Protein AF-A0A1Y0KCA6-F1 (afdb_monomer_lite)

Foldseek 3Di:
DLQPDQFPVSNLVCLVVVLLVVLVVFPPQDFQPEAAAEDDDDPDPPDDDDDDDPVLVVCQVPADADVVLSVLLVVLRSLVSSCCRVVVDDPHHHYDRYSVRSVVVSVVSVVVSVVVSVVVSLVCCCVHNLVQLVVQWDWDDDPNDIDIANPSSVVVLVVVCVVPVVRSVVSLVSVCVPDPDSCVVVVNVVD

Organism: Actinobacillus pleuropneumoniae (NCBI:txid715)

pLDDT: mean 90.01, std 9.48, range [43.66, 98.5]

Secondary structure (DSSP, 8-state):
-GGG--SHHHHHHHHHHHHHHHHTTSTT-----PPPEEP-----TTS------HHHHHHHHH----HHHHHHHHHHHHHHHHHHHHHT------EESSHHHHHHHHHHHHHHHHHHHHHHHHHHHTTTTTHHHHTT-EEEEETTEEEEE-HHHHHHHHHHHHH-HHHHHHHHHHHHTTSSSTTHHHHTT--

Sequence (191 aa):
QYTKASVFQAQRELLPAILDKWAATDLQYQHYDKTLLKTVESTDSSASVVRVTPSQLSSIRNAKHDPTVMQNFEQSKAKIATLNSLYGLNIDQLYYTTDKDIRYITDKVNNMYQTTVELAYRSLLLQTRLKKYVYSVNAKQFEGKWVTDYSRTEALFNSTFKQSPENALYDLSEYLSFFNDPTEWKEGLLL

Radius of gyration: 25.14 Å; chains: 1; bounding box: 63×38×70 Å

Structure (mmCIF, N/CA/C/O backbone):
data_AF-A0A1Y0KCA6-F1
#
_entry.id   AF-A0A1Y0KCA6-F1
#
loop_
_atom_site.group_PDB
_atom_site.id
_atom_site.type_symbol
_atom_site.label_atom_id
_atom_site.label_alt_id
_atom_site.label_comp_id
_atom_site.label_asym_id
_atom_site.label_entity_id
_atom_site.label_seq_id
_atom_site.pdbx_PDB_ins_code
_atom_site.Cartn_x
_atom_site.Cartn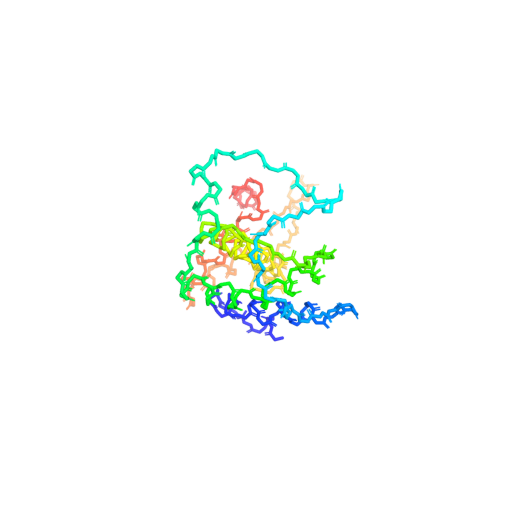_y
_atom_site.Cartn_z
_atom_site.occupancy
_atom_site.B_iso_or_e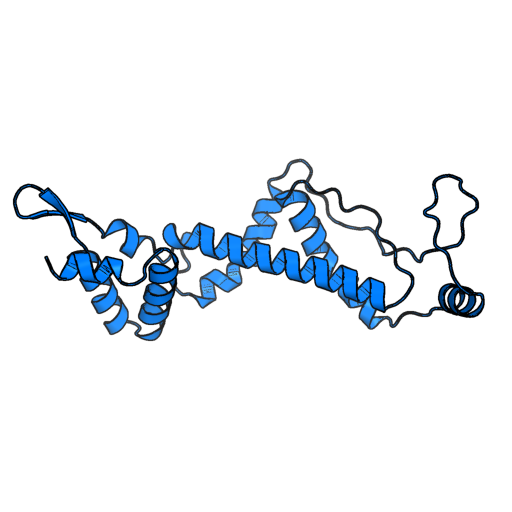quiv
_atom_site.auth_seq_id
_atom_site.auth_comp_id
_atom_site.auth_asym_id
_atom_site.auth_atom_id
_atom_site.pdbx_PDB_model_num
ATOM 1 N N . GLN A 1 1 ? -4.656 -11.649 12.707 1.00 58.75 1 GLN A N 1
ATOM 2 C CA . GLN A 1 1 ? -3.325 -11.141 13.118 1.00 58.75 1 GLN A CA 1
ATOM 3 C C . GLN A 1 1 ? -3.335 -9.614 13.176 1.00 58.75 1 GLN A C 1
ATOM 5 O O . GLN A 1 1 ? -3.047 -9.095 14.240 1.00 58.75 1 GLN A O 1
ATOM 10 N N . TYR A 1 2 ? -3.798 -8.908 12.135 1.00 66.75 2 TYR A N 1
ATOM 11 C CA . TYR A 1 2 ? -3.948 -7.439 12.150 1.00 66.75 2 TYR A CA 1
ATOM 12 C C . TYR A 1 2 ? -4.848 -6.881 13.267 1.00 66.75 2 TYR A C 1
ATOM 14 O O . TYR A 1 2 ? -4.499 -5.914 13.929 1.00 66.75 2 TYR A O 1
ATOM 22 N N . THR A 1 3 ? -5.968 -7.551 13.557 1.00 63.88 3 THR A N 1
ATOM 23 C CA . THR A 1 3 ? -6.908 -7.180 14.634 1.00 63.88 3 THR A CA 1
ATOM 24 C C . THR A 1 3 ? -6.304 -7.192 16.043 1.00 63.88 3 THR A C 1
ATOM 26 O O . THR A 1 3 ? -6.933 -6.682 16.964 1.00 63.88 3 THR A O 1
ATOM 29 N N . LYS A 1 4 ? -5.110 -7.779 16.230 1.00 67.69 4 LYS A N 1
ATOM 30 C CA . LYS A 1 4 ? -4.397 -7.806 17.517 1.00 67.69 4 LYS A CA 1
ATOM 31 C C . LYS A 1 4 ? -3.438 -6.623 17.699 1.00 67.69 4 LYS A C 1
ATOM 33 O O . LYS A 1 4 ? -2.999 -6.395 18.819 1.00 67.69 4 LYS A O 1
ATOM 38 N N . ALA A 1 5 ? -3.109 -5.888 16.635 1.00 76.19 5 ALA A N 1
ATOM 39 C CA . ALA A 1 5 ? -2.285 -4.690 16.734 1.00 76.19 5 ALA A CA 1
ATOM 40 C C . ALA A 1 5 ? -3.150 -3.520 17.224 1.00 76.19 5 ALA A C 1
ATOM 42 O O . ALA A 1 5 ? -4.061 -3.074 16.524 1.00 76.19 5 ALA A O 1
ATOM 43 N N . SER A 1 6 ? -2.884 -3.062 18.447 1.00 72.88 6 SER A N 1
ATOM 44 C CA . SER A 1 6 ? -3.648 -2.018 19.147 1.00 72.88 6 SER A CA 1
ATOM 45 C C . SER A 1 6 ? -3.008 -0.627 19.085 1.00 72.88 6 SER A C 1
ATOM 47 O O . SER A 1 6 ? -3.580 0.323 19.610 1.00 72.88 6 SER A O 1
ATOM 49 N N . VAL A 1 7 ? -1.838 -0.504 18.452 1.00 83.31 7 VAL A N 1
ATOM 50 C CA . VAL A 1 7 ? -1.033 0.724 18.381 1.00 83.31 7 VAL A CA 1
ATOM 51 C C . VAL A 1 7 ? -0.846 1.114 16.916 1.00 83.31 7 VAL A C 1
ATOM 53 O O . VAL A 1 7 ? -0.656 0.232 16.075 1.00 83.31 7 VAL A O 1
ATOM 56 N N . PHE A 1 8 ? -0.876 2.420 16.628 1.00 84.69 8 PHE A N 1
ATOM 57 C CA . PHE A 1 8 ? -0.738 2.997 15.282 1.00 84.69 8 PHE A CA 1
ATOM 58 C C . PHE A 1 8 ? 0.418 2.371 14.482 1.00 84.69 8 PHE A C 1
ATOM 60 O O . PHE A 1 8 ? 0.203 1.775 13.426 1.00 84.69 8 PHE A O 1
ATOM 67 N N . GLN A 1 9 ? 1.635 2.417 15.030 1.00 85.88 9 GLN A N 1
ATOM 68 C CA . GLN A 1 9 ? 2.842 1.943 14.348 1.00 85.88 9 GLN A CA 1
ATOM 69 C C . GLN A 1 9 ? 2.792 0.439 14.028 1.00 85.88 9 GLN A C 1
ATOM 71 O O . GLN A 1 9 ? 3.078 0.025 12.906 1.00 85.88 9 GLN A O 1
ATOM 76 N N . ALA A 1 10 ? 2.335 -0.375 14.984 1.00 88.75 10 ALA A N 1
ATOM 77 C CA . ALA A 1 10 ? 2.238 -1.823 14.812 1.00 88.75 10 ALA A CA 1
ATOM 78 C C . ALA A 1 10 ? 1.235 -2.219 13.716 1.00 88.75 10 ALA A C 1
ATOM 80 O O . ALA A 1 10 ? 1.420 -3.226 13.037 1.00 88.75 10 ALA A O 1
ATOM 81 N N . GLN A 1 11 ? 0.164 -1.443 13.523 1.00 89.38 11 GLN A N 1
ATOM 82 C CA . GLN A 1 11 ? -0.754 -1.668 12.408 1.00 89.38 11 GLN A CA 1
ATOM 83 C C . GLN A 1 11 ? -0.075 -1.355 11.075 1.00 89.38 11 GLN A C 1
ATOM 85 O O . GLN A 1 11 ? -0.093 -2.181 10.167 1.00 89.38 11 GLN A O 1
ATOM 90 N N . ARG A 1 12 ? 0.595 -0.208 10.972 1.00 90.06 12 ARG A N 1
ATOM 91 C CA . ARG A 1 12 ? 1.273 0.232 9.745 1.00 90.06 12 ARG A CA 1
ATOM 92 C C . ARG A 1 12 ? 2.311 -0.777 9.248 1.00 90.06 12 ARG A C 1
ATOM 94 O O . ARG A 1 12 ? 2.343 -1.084 8.060 1.00 90.06 12 ARG A O 1
ATOM 101 N N . GLU A 1 13 ? 3.101 -1.340 10.157 1.00 91.56 13 GLU A N 1
ATOM 102 C CA . GLU A 1 13 ? 4.150 -2.322 9.844 1.00 91.56 13 GLU A CA 1
ATOM 103 C C . GLU A 1 13 ? 3.609 -3.655 9.304 1.00 91.56 13 GLU A C 1
ATOM 105 O O . GLU A 1 13 ? 4.295 -4.347 8.554 1.00 91.56 13 GLU A O 1
ATOM 110 N N . LEU A 1 14 ? 2.366 -4.015 9.636 1.00 92.88 14 LEU A N 1
ATOM 111 C CA . LEU A 1 14 ? 1.744 -5.259 9.177 1.00 92.88 14 LEU A CA 1
ATOM 112 C C . LEU A 1 14 ? 1.110 -5.149 7.783 1.00 92.88 14 LEU A C 1
ATOM 114 O O . LEU A 1 14 ? 0.806 -6.183 7.185 1.00 92.88 14 LEU A O 1
ATOM 118 N N . LEU A 1 15 ? 0.886 -3.936 7.267 1.00 93.75 15 LEU A N 1
ATOM 119 C CA . LEU A 1 15 ? 0.152 -3.723 6.015 1.00 93.75 15 LEU A CA 1
ATOM 120 C C . LEU A 1 15 ? 0.801 -4.388 4.796 1.00 93.75 15 LEU A C 1
ATOM 122 O O . LEU A 1 15 ? 0.059 -5.052 4.073 1.00 93.75 15 LEU A O 1
ATOM 126 N N . PRO A 1 16 ? 2.129 -4.301 4.564 1.00 93.19 16 PRO A N 1
ATOM 127 C CA . PRO A 1 16 ? 2.740 -4.964 3.411 1.00 93.19 16 PRO A CA 1
ATOM 128 C C . PRO A 1 16 ? 2.460 -6.472 3.400 1.00 93.19 16 PRO A C 1
ATOM 130 O O . PRO A 1 16 ? 1.947 -7.005 2.422 1.00 93.19 16 PRO A O 1
ATOM 133 N N . ALA A 1 17 ? 2.651 -7.138 4.544 1.00 92.50 17 ALA A N 1
ATOM 134 C CA . ALA A 1 17 ? 2.399 -8.571 4.680 1.00 92.50 17 ALA A CA 1
ATOM 135 C C . ALA A 1 17 ? 0.916 -8.950 4.511 1.00 92.50 17 ALA A C 1
ATOM 137 O O . ALA A 1 17 ? 0.596 -10.086 4.158 1.00 92.50 17 ALA A O 1
ATOM 138 N N . ILE A 1 18 ? -0.007 -8.033 4.804 1.00 92.94 18 ILE A N 1
ATOM 139 C CA . ILE A 1 18 ? -1.442 -8.241 4.581 1.00 92.94 18 ILE A CA 1
ATOM 140 C C . ILE A 1 18 ? -1.781 -8.105 3.108 1.00 92.94 18 ILE A C 1
ATOM 142 O O . ILE A 1 18 ? -2.492 -8.962 2.593 1.00 92.94 18 ILE A O 1
ATOM 146 N N . LEU A 1 19 ? -1.258 -7.076 2.438 1.00 96.00 19 LEU A N 1
ATOM 147 C CA . LEU A 1 19 ? -1.454 -6.892 1.004 1.00 96.00 19 LEU A CA 1
ATOM 148 C C . LEU A 1 19 ? -0.915 -8.083 0.216 1.00 96.00 19 LEU A C 1
ATOM 150 O O . LEU A 1 19 ? -1.602 -8.563 -0.677 1.00 96.00 19 LEU A O 1
ATOM 154 N N . ASP A 1 20 ? 0.249 -8.609 0.594 1.00 93.62 20 ASP A N 1
ATOM 155 C CA . ASP A 1 20 ? 0.820 -9.793 -0.051 1.00 93.62 20 ASP A CA 1
ATOM 156 C C . ASP A 1 20 ? -0.069 -11.028 0.155 1.00 93.62 20 ASP A C 1
ATOM 158 O O . ASP A 1 20 ? -0.329 -11.778 -0.785 1.00 93.62 20 ASP A O 1
ATOM 162 N N . LYS A 1 21 ? -0.612 -11.220 1.367 1.00 94.25 21 LYS A N 1
ATOM 163 C CA . LYS A 1 21 ? -1.572 -12.303 1.637 1.00 94.25 21 LYS A CA 1
ATOM 164 C C . LYS A 1 21 ? -2.879 -12.129 0.876 1.00 94.25 21 LYS A C 1
ATOM 166 O O . LYS A 1 21 ? -3.454 -13.131 0.475 1.00 94.25 21 LYS A O 1
ATOM 171 N N . TRP A 1 22 ? -3.366 -10.900 0.715 1.00 95.50 22 TRP A N 1
ATOM 172 C CA . TRP A 1 22 ? -4.568 -10.616 -0.067 1.00 95.50 22 TRP A CA 1
ATOM 173 C C . TRP A 1 22 ? -4.335 -10.856 -1.554 1.00 95.50 22 TRP A C 1
ATOM 175 O O . TRP A 1 22 ? -5.147 -11.532 -2.174 1.00 95.50 22 TRP A O 1
ATOM 185 N N . ALA A 1 23 ? -3.213 -10.402 -2.107 1.00 96.50 23 ALA A N 1
ATOM 186 C CA . ALA A 1 23 ? -2.849 -10.694 -3.489 1.00 96.50 23 ALA A CA 1
ATOM 187 C C . ALA A 1 23 ? -2.746 -12.207 -3.738 1.00 96.50 23 ALA A C 1
ATOM 189 O O . ALA A 1 23 ? -3.302 -12.723 -4.698 1.00 96.50 23 ALA A O 1
ATOM 190 N N . ALA A 1 24 ? -2.156 -12.961 -2.810 1.00 95.19 24 ALA A N 1
ATOM 191 C CA . ALA A 1 24 ? -2.083 -14.418 -2.914 1.00 95.19 24 ALA A CA 1
ATOM 192 C C . ALA A 1 24 ? -3.451 -15.141 -2.864 1.00 95.19 24 ALA A C 1
ATOM 194 O O . ALA A 1 24 ? -3.493 -16.356 -3.053 1.00 95.19 24 ALA A O 1
ATOM 195 N N . THR A 1 25 ? -4.564 -14.443 -2.589 1.00 95.44 25 THR A N 1
ATOM 196 C CA . THR A 1 25 ? -5.912 -15.038 -2.685 1.00 95.44 25 THR A CA 1
ATOM 197 C C . THR A 1 25 ? -6.469 -15.059 -4.107 1.00 95.44 25 THR A C 1
ATOM 199 O O . THR A 1 25 ? -7.421 -15.795 -4.368 1.00 95.44 25 THR A O 1
ATOM 202 N N . ASP A 1 26 ? -5.887 -14.290 -5.026 1.00 94.38 26 ASP A N 1
ATOM 203 C CA . ASP A 1 26 ? -6.245 -14.330 -6.438 1.00 94.38 26 ASP A CA 1
ATOM 204 C C . ASP A 1 26 ? -5.759 -15.636 -7.078 1.00 94.38 26 ASP A C 1
ATOM 206 O O . ASP A 1 26 ? -4.580 -15.985 -7.018 1.00 94.38 26 ASP A O 1
ATOM 210 N N . LEU A 1 27 ? -6.674 -16.349 -7.736 1.00 91.75 27 LEU A N 1
ATOM 211 C CA . LEU A 1 27 ? -6.372 -17.596 -8.442 1.00 91.75 27 LEU A CA 1
ATOM 212 C C . LEU A 1 27 ? -5.405 -17.391 -9.617 1.00 91.75 27 LEU A C 1
ATOM 214 O O . LEU A 1 27 ? -4.791 -18.355 -10.069 1.00 91.75 27 LEU A O 1
ATOM 218 N N . GLN A 1 28 ? -5.286 -16.161 -10.118 1.00 90.31 28 GLN A N 1
ATOM 219 C CA . GLN A 1 28 ? -4.352 -15.770 -11.172 1.00 90.31 28 GLN A CA 1
ATOM 220 C C . GLN A 1 28 ? -3.100 -15.075 -10.621 1.00 90.31 28 GLN A C 1
ATOM 222 O O . GLN A 1 28 ? -2.320 -14.534 -11.405 1.00 90.31 28 GLN A O 1
ATOM 227 N N . TYR A 1 29 ? -2.868 -15.093 -9.301 1.00 94.19 29 TYR A N 1
ATOM 228 C CA . TYR A 1 29 ? -1.659 -14.515 -8.718 1.00 94.19 29 TYR A CA 1
ATOM 229 C C . TYR A 1 29 ? -0.409 -15.150 -9.331 1.00 94.19 29 TYR A C 1
ATOM 231 O O . TYR A 1 29 ? -0.234 -16.368 -9.302 1.00 94.19 29 TYR A O 1
ATOM 239 N N . GLN A 1 30 ? 0.475 -14.310 -9.862 1.00 93.50 30 GLN A N 1
ATOM 240 C CA . GLN A 1 30 ? 1.768 -14.705 -10.406 1.00 93.50 30 GLN A CA 1
ATOM 241 C C . GLN A 1 30 ? 2.826 -13.695 -9.971 1.00 93.50 30 GLN A C 1
ATOM 243 O O . GLN A 1 30 ? 2.558 -12.493 -9.875 1.00 93.50 30 GLN A O 1
ATOM 248 N N . HIS A 1 31 ? 4.046 -14.175 -9.737 1.00 95.12 31 HIS A N 1
ATOM 249 C CA . HIS A 1 31 ? 5.186 -13.286 -9.559 1.00 95.12 31 HIS A CA 1
ATOM 250 C C . HIS A 1 31 ? 5.477 -12.529 -10.861 1.00 95.12 31 HIS A C 1
ATOM 252 O O . HIS A 1 31 ? 5.298 -13.042 -11.966 1.00 95.12 31 HIS A O 1
ATOM 258 N N . TYR A 1 32 ? 5.925 -11.281 -10.729 1.00 96.25 32 TYR A N 1
ATOM 259 C CA . TYR A 1 32 ? 6.366 -10.495 -11.872 1.00 96.25 32 TYR A CA 1
ATOM 260 C C . TYR A 1 32 ? 7.860 -10.747 -12.103 1.00 96.25 32 TYR A C 1
ATOM 262 O O . TYR A 1 32 ? 8.712 -10.114 -11.482 1.00 96.25 32 TYR A O 1
ATOM 270 N N . ASP A 1 33 ? 8.178 -11.672 -13.007 1.00 94.88 33 ASP A N 1
ATOM 271 C CA . ASP A 1 33 ? 9.562 -12.111 -13.251 1.00 94.88 33 ASP A CA 1
ATOM 272 C C . ASP A 1 33 ? 10.217 -11.437 -14.470 1.00 94.88 33 ASP A C 1
ATOM 274 O O . ASP A 1 33 ? 11.390 -11.667 -14.773 1.00 94.88 33 ASP A O 1
ATOM 278 N N . LYS A 1 34 ? 9.490 -10.564 -15.178 1.00 95.81 34 LYS A N 1
ATOM 279 C CA . LYS A 1 34 ? 9.978 -9.911 -16.401 1.00 95.81 34 LYS A CA 1
ATOM 280 C C . LYS A 1 34 ? 11.074 -8.896 -16.089 1.00 95.81 34 LYS A C 1
ATOM 282 O O . LYS A 1 34 ? 10.939 -8.064 -15.193 1.00 95.81 34 LYS A O 1
ATOM 287 N N . THR A 1 35 ? 12.155 -8.923 -16.858 1.00 94.19 35 THR A N 1
ATOM 288 C CA . THR A 1 35 ? 13.137 -7.835 -16.868 1.00 94.19 35 THR A CA 1
ATOM 289 C C . THR A 1 35 ? 12.627 -6.683 -17.721 1.00 94.19 35 THR A C 1
ATOM 291 O O . THR A 1 35 ? 11.805 -6.862 -18.620 1.00 94.19 35 THR A O 1
ATOM 294 N N . LEU A 1 36 ? 13.122 -5.480 -17.449 1.00 94.94 36 LEU A N 1
ATOM 295 C CA . LEU A 1 36 ? 12.911 -4.358 -18.350 1.00 94.94 36 LEU A CA 1
ATOM 296 C C . LEU A 1 36 ? 13.654 -4.587 -19.669 1.00 94.94 36 LEU A C 1
ATOM 298 O O . LEU A 1 36 ? 14.833 -4.944 -19.667 1.00 94.94 36 LEU A O 1
ATOM 302 N N . LEU A 1 37 ? 12.982 -4.332 -20.792 1.00 92.75 37 LEU A N 1
ATOM 303 C CA . LEU A 1 37 ? 13.597 -4.411 -22.115 1.00 92.75 37 LEU A CA 1
ATOM 304 C C . LEU A 1 37 ? 13.902 -3.019 -22.659 1.00 92.75 37 LEU A C 1
ATOM 306 O O . LEU A 1 37 ? 13.081 -2.104 -22.598 1.00 92.75 37 LEU A O 1
ATOM 310 N N . LYS A 1 38 ? 15.095 -2.861 -23.231 1.00 91.00 38 LYS A N 1
ATOM 311 C CA . LYS A 1 38 ? 15.452 -1.626 -23.924 1.00 91.00 38 LYS A CA 1
ATOM 312 C C . LYS A 1 38 ? 14.620 -1.503 -25.199 1.00 91.00 38 LYS A C 1
ATOM 314 O O . LYS A 1 38 ? 14.527 -2.455 -25.972 1.00 91.00 38 LYS A O 1
ATOM 319 N N . THR A 1 39 ? 14.065 -0.324 -25.442 1.00 89.44 39 THR A N 1
ATOM 320 C CA . THR A 1 39 ? 13.431 0.008 -26.717 1.00 89.44 39 THR A CA 1
ATOM 321 C C . THR A 1 39 ? 14.462 -0.083 -27.840 1.00 89.44 39 THR A C 1
ATOM 323 O O . THR A 1 39 ? 15.545 0.503 -27.756 1.00 89.44 39 THR A O 1
ATOM 326 N N . VAL A 1 40 ? 14.110 -0.799 -28.906 1.00 87.62 40 VAL A N 1
ATOM 327 C CA . VAL A 1 40 ? 14.925 -0.950 -30.115 1.00 87.62 40 VAL A CA 1
ATOM 328 C C . VAL A 1 40 ? 14.125 -0.539 -31.343 1.00 87.62 40 VAL A C 1
ATOM 330 O O . VAL A 1 40 ? 12.895 -0.517 -31.324 1.00 87.62 40 VAL A O 1
ATOM 333 N N . GLU A 1 41 ? 14.830 -0.206 -32.419 1.00 90.06 41 GLU A N 1
ATOM 334 C CA . GLU A 1 41 ? 14.198 -0.014 -33.721 1.00 90.06 41 GLU A CA 1
ATOM 335 C C . GLU A 1 41 ? 13.622 -1.341 -34.216 1.00 90.06 41 GLU A C 1
ATOM 337 O O . GLU A 1 41 ? 14.276 -2.381 -34.137 1.00 90.06 41 GLU A O 1
ATOM 342 N N . SER A 1 42 ? 12.402 -1.289 -34.741 1.00 88.50 42 SER A N 1
ATOM 343 C CA . SER A 1 42 ? 11.724 -2.435 -35.330 1.00 88.50 42 SER A CA 1
ATOM 344 C C . SER A 1 42 ? 11.174 -2.056 -36.698 1.00 88.50 42 SER A C 1
ATOM 346 O O . SER A 1 42 ? 10.755 -0.920 -36.916 1.00 88.50 42 SER A O 1
ATOM 348 N N . THR A 1 43 ? 11.189 -3.018 -37.617 1.00 90.69 43 THR A N 1
ATOM 349 C CA . THR A 1 43 ? 10.493 -2.929 -38.909 1.00 90.69 43 THR A CA 1
ATOM 350 C C . THR A 1 43 ? 9.093 -3.541 -38.844 1.00 90.69 43 THR A C 1
ATOM 352 O O . THR A 1 43 ? 8.382 -3.542 -39.846 1.00 90.69 43 THR A O 1
ATOM 355 N N . ASP A 1 44 ? 8.690 -4.046 -37.673 1.00 91.50 44 ASP A N 1
ATOM 356 C CA . ASP A 1 44 ? 7.353 -4.575 -37.447 1.00 91.50 44 ASP A CA 1
ATOM 357 C C . ASP A 1 44 ? 6.304 -3.469 -37.597 1.00 91.50 44 ASP A C 1
ATOM 359 O O . ASP A 1 44 ? 6.362 -2.424 -36.945 1.00 91.50 44 ASP A O 1
ATOM 363 N N . SER A 1 45 ? 5.316 -3.731 -38.447 1.00 88.69 45 SER A N 1
ATOM 364 C CA . SER A 1 45 ? 4.174 -2.854 -38.682 1.00 88.69 45 SER A CA 1
ATOM 365 C C . SER A 1 45 ? 3.327 -2.569 -37.435 1.00 88.69 45 SER A C 1
ATOM 367 O O . SER A 1 45 ? 2.647 -1.545 -37.408 1.00 88.69 45 SER A O 1
ATOM 369 N N . SER A 1 46 ? 3.360 -3.427 -36.407 1.00 88.81 46 SER A N 1
ATOM 370 C CA . SER A 1 46 ? 2.650 -3.194 -35.142 1.00 88.81 46 SER A CA 1
ATOM 371 C C . SER A 1 46 ? 3.474 -2.433 -34.100 1.00 88.81 46 SER A C 1
ATOM 373 O O . SER A 1 46 ? 2.992 -2.211 -32.989 1.00 88.81 46 SER A O 1
ATOM 375 N N . ALA A 1 47 ? 4.715 -2.046 -34.410 1.00 86.62 47 ALA A N 1
ATOM 376 C CA . ALA A 1 47 ? 5.547 -1.290 -33.484 1.00 86.62 47 ALA A CA 1
ATOM 377 C C . ALA A 1 47 ? 5.045 0.155 -33.310 1.00 86.62 47 ALA A C 1
ATOM 379 O O . ALA A 1 47 ? 4.600 0.812 -34.252 1.00 86.62 47 ALA A O 1
ATOM 380 N N . SER A 1 48 ? 5.177 0.684 -32.092 1.00 84.75 48 SER A N 1
ATOM 381 C CA . SER A 1 48 ? 4.856 2.082 -31.799 1.00 84.75 48 SER A CA 1
ATOM 382 C C . SER A 1 48 ? 5.779 3.038 -32.560 1.00 84.75 48 SER A C 1
ATOM 384 O O . SER A 1 48 ? 7.001 2.988 -32.416 1.00 84.75 48 SER A O 1
ATOM 386 N N . VAL A 1 49 ? 5.196 3.960 -33.331 1.00 88.12 49 VAL A N 1
ATOM 387 C CA . VAL A 1 49 ? 5.954 4.955 -34.103 1.00 88.12 49 VAL A CA 1
ATOM 388 C C . VAL A 1 49 ? 6.287 6.165 -33.233 1.00 88.12 49 VAL A C 1
ATOM 390 O O . VAL A 1 49 ? 5.405 6.933 -32.849 1.00 88.12 49 VAL A O 1
ATOM 393 N N . VAL A 1 50 ? 7.579 6.381 -32.978 1.00 84.88 50 VAL A N 1
ATOM 394 C CA . VAL A 1 50 ? 8.093 7.558 -32.261 1.00 84.88 50 VAL A CA 1
ATOM 395 C C . VAL A 1 50 ? 9.009 8.354 -33.185 1.00 84.88 50 VAL A C 1
ATOM 397 O O . VAL A 1 50 ? 9.981 7.828 -33.724 1.00 84.88 50 VAL A O 1
ATOM 400 N N . ARG A 1 51 ? 8.709 9.643 -33.377 1.00 88.25 51 ARG A N 1
ATOM 401 C CA . ARG A 1 51 ? 9.554 10.551 -34.166 1.00 88.25 51 ARG A CA 1
ATOM 402 C C . ARG A 1 51 ? 10.678 11.094 -33.293 1.00 88.25 51 ARG A C 1
ATOM 404 O O . ARG A 1 51 ? 10.411 11.657 -32.236 1.00 88.25 51 ARG A O 1
ATOM 411 N N . VAL A 1 52 ? 11.915 10.961 -33.760 1.00 88.19 52 VAL A N 1
ATOM 412 C CA . VAL A 1 52 ? 13.118 11.419 -33.055 1.00 88.19 52 VAL A CA 1
ATOM 413 C C . VAL A 1 52 ? 14.056 12.155 -34.007 1.00 88.19 52 VAL A C 1
ATOM 415 O O . VAL A 1 52 ? 14.064 11.900 -35.212 1.00 88.19 52 VAL A O 1
ATOM 418 N N . THR A 1 53 ? 14.864 13.070 -33.478 1.00 93.44 53 THR A N 1
ATOM 419 C CA . THR A 1 53 ? 15.972 13.676 -34.227 1.00 93.44 53 THR A CA 1
ATOM 420 C C . THR A 1 53 ? 17.142 12.688 -34.367 1.00 93.44 53 THR A C 1
ATOM 422 O O . THR A 1 53 ? 17.260 11.758 -33.563 1.00 93.44 53 THR A O 1
ATOM 425 N N . PRO A 1 54 ? 18.076 12.892 -35.320 1.00 93.12 54 PRO A N 1
ATOM 426 C CA . PRO A 1 54 ? 19.273 12.052 -35.428 1.00 93.12 54 PRO A CA 1
ATOM 427 C C . PRO A 1 54 ? 20.107 11.997 -34.138 1.00 93.12 54 PRO A C 1
ATOM 429 O O . PRO A 1 54 ? 20.628 10.941 -33.777 1.00 93.12 54 PRO A O 1
ATOM 432 N N . SER A 1 55 ? 20.203 13.115 -33.408 1.00 91.94 55 SER A N 1
ATOM 433 C CA . SER A 1 55 ? 20.904 13.166 -32.120 1.00 91.94 55 SER A CA 1
ATOM 434 C C . SER A 1 55 ? 20.189 12.347 -31.045 1.00 91.94 55 SER A C 1
ATOM 436 O O . SER A 1 55 ? 20.839 11.565 -30.356 1.00 91.94 55 SER A O 1
ATOM 438 N N . GLN A 1 56 ? 18.860 12.451 -30.949 1.00 89.12 56 GLN A N 1
ATOM 439 C CA . GLN A 1 56 ? 18.058 11.635 -30.036 1.00 89.12 56 GLN A CA 1
ATOM 440 C C . GLN A 1 56 ? 18.193 10.146 -30.359 1.00 89.12 56 GLN A C 1
ATOM 442 O O . GLN A 1 56 ? 18.458 9.361 -29.455 1.00 89.12 56 GLN A O 1
ATOM 447 N N . LEU A 1 57 ? 18.099 9.754 -31.634 1.00 89.69 57 LEU A N 1
ATOM 448 C CA . LEU A 1 57 ? 18.267 8.359 -32.047 1.00 89.69 57 LEU A CA 1
ATOM 449 C C . LEU A 1 57 ? 19.636 7.801 -31.629 1.00 89.69 57 LEU A C 1
ATOM 451 O O . LEU A 1 57 ? 19.722 6.702 -31.080 1.00 89.69 57 LEU A O 1
ATOM 455 N N . SER A 1 58 ? 20.703 8.580 -31.829 1.00 89.19 58 SER A N 1
ATOM 456 C CA . SER A 1 58 ? 22.047 8.214 -31.374 1.00 89.19 58 SER A CA 1
ATOM 457 C C . SER A 1 58 ? 22.111 8.044 -29.852 1.00 89.19 58 SER A C 1
ATOM 459 O O . SER A 1 58 ? 22.675 7.061 -29.367 1.00 89.19 58 SER A O 1
ATOM 461 N N . SER A 1 59 ? 21.488 8.944 -29.084 1.00 86.81 59 SER A N 1
ATOM 462 C CA . SER A 1 59 ? 21.406 8.819 -27.625 1.00 86.81 59 SER A CA 1
ATOM 463 C C . SER A 1 59 ? 20.658 7.559 -27.186 1.00 86.81 59 SER A C 1
ATOM 465 O O . SER A 1 59 ? 21.113 6.896 -26.263 1.00 86.81 59 SER A O 1
ATOM 467 N N . ILE A 1 60 ? 19.562 7.186 -27.855 1.00 87.50 60 ILE A N 1
ATOM 468 C CA . ILE A 1 60 ? 18.794 5.965 -27.554 1.00 87.50 60 ILE A CA 1
ATOM 469 C C . ILE A 1 60 ? 19.652 4.719 -27.791 1.00 87.50 60 ILE A C 1
ATOM 471 O O . ILE A 1 60 ? 19.809 3.885 -26.894 1.00 87.50 60 ILE A O 1
ATOM 475 N N . ARG A 1 61 ? 20.272 4.612 -28.973 1.00 88.06 61 ARG A N 1
ATOM 476 C CA . ARG A 1 61 ? 21.141 3.479 -29.333 1.00 88.06 61 ARG A CA 1
ATOM 477 C C . ARG A 1 61 ? 22.261 3.294 -28.314 1.00 88.06 61 ARG A C 1
ATOM 479 O O . ARG A 1 61 ? 22.454 2.194 -27.799 1.00 88.06 61 ARG A O 1
ATOM 486 N N . ASN A 1 62 ? 22.919 4.391 -27.951 1.00 87.12 62 ASN A N 1
ATOM 487 C CA . ASN A 1 62 ? 24.104 4.385 -27.097 1.00 87.12 62 ASN A CA 1
ATOM 488 C C . ASN A 1 62 ? 23.806 4.530 -25.597 1.00 87.12 62 ASN A C 1
ATOM 490 O O . ASN A 1 62 ? 24.745 4.543 -24.800 1.00 87.12 62 ASN A O 1
ATOM 494 N N . ALA A 1 63 ? 22.533 4.635 -25.199 1.00 82.81 63 ALA A N 1
ATOM 495 C CA . ALA A 1 63 ? 22.154 4.751 -23.796 1.00 82.81 63 ALA A CA 1
ATOM 496 C C . ALA A 1 63 ? 22.709 3.567 -22.994 1.00 82.81 63 ALA A C 1
ATOM 498 O O . ALA A 1 63 ? 22.444 2.403 -23.321 1.00 82.81 63 ALA A O 1
ATOM 499 N N . LYS A 1 64 ? 23.478 3.903 -21.957 1.00 82.25 64 LYS A N 1
ATOM 500 C CA . LYS A 1 64 ? 23.891 3.012 -20.876 1.00 82.25 64 LYS A CA 1
ATOM 501 C C . LYS A 1 64 ? 23.077 3.366 -19.643 1.00 82.25 64 LYS A C 1
ATOM 503 O O . LYS A 1 64 ? 22.707 4.526 -19.471 1.00 82.25 64 LYS A O 1
ATOM 508 N N . HIS A 1 65 ? 22.839 2.367 -18.809 1.00 85.19 65 HIS A N 1
ATOM 509 C CA . HIS A 1 65 ? 22.029 2.519 -17.611 1.00 85.19 65 HIS A CA 1
ATOM 510 C C . HIS A 1 65 ? 22.908 2.413 -16.386 1.00 85.19 65 HIS A C 1
ATOM 512 O O . HIS A 1 65 ? 23.830 1.592 -16.354 1.00 85.19 65 HIS A O 1
ATOM 518 N N . ASP A 1 66 ? 22.611 3.233 -15.389 1.00 91.94 66 ASP A N 1
ATOM 519 C CA . ASP A 1 66 ? 23.155 3.041 -14.055 1.00 91.94 66 ASP A CA 1
ATOM 520 C C . ASP A 1 66 ? 22.614 1.712 -13.483 1.00 91.94 66 ASP A C 1
ATOM 522 O O . ASP A 1 66 ? 21.391 1.546 -13.376 1.00 91.94 66 ASP A O 1
ATOM 526 N N . PRO A 1 67 ? 23.482 0.752 -13.104 1.00 92.56 67 PRO A N 1
ATOM 527 C CA . PRO A 1 67 ? 23.057 -0.505 -12.488 1.00 92.56 67 PRO A CA 1
ATOM 528 C C . PRO A 1 67 ? 22.147 -0.309 -11.270 1.00 92.56 67 PRO A C 1
ATOM 530 O O . PRO A 1 67 ? 21.225 -1.096 -11.056 1.00 92.56 67 PRO A O 1
ATOM 533 N N . THR A 1 68 ? 22.354 0.768 -10.510 1.00 95.75 68 THR A N 1
ATOM 534 C CA . THR A 1 68 ? 21.547 1.126 -9.336 1.00 95.75 68 THR A CA 1
ATOM 535 C C . THR A 1 68 ? 20.103 1.437 -9.726 1.00 95.75 68 THR A C 1
ATOM 537 O O . THR A 1 68 ? 19.162 1.036 -9.045 1.00 95.75 68 THR A O 1
ATOM 540 N N . VAL A 1 69 ? 19.901 2.119 -10.860 1.00 95.69 69 VAL A N 1
ATOM 541 C CA . VAL A 1 69 ? 18.562 2.465 -11.361 1.00 95.69 69 VAL A CA 1
ATOM 542 C C . VAL A 1 69 ? 17.799 1.203 -11.760 1.00 95.69 69 VAL A C 1
ATOM 544 O O . VAL A 1 69 ? 16.618 1.080 -11.437 1.00 95.69 69 VAL A O 1
ATOM 547 N N . MET A 1 70 ? 18.475 0.242 -12.393 1.00 95.00 70 MET A N 1
ATOM 548 C CA . MET A 1 70 ? 17.878 -1.057 -12.713 1.00 95.00 70 MET A CA 1
ATOM 549 C C . MET A 1 70 ? 17.566 -1.864 -11.446 1.00 95.00 70 MET A C 1
ATOM 551 O O . MET A 1 70 ? 16.488 -2.439 -11.328 1.00 95.00 70 MET A O 1
ATOM 555 N N . GLN A 1 71 ? 18.468 -1.863 -10.462 1.00 96.31 71 GLN A N 1
ATOM 556 C CA . GLN A 1 71 ? 18.255 -2.564 -9.195 1.00 96.31 71 GLN A CA 1
ATOM 557 C C . GLN A 1 71 ? 17.017 -2.052 -8.442 1.00 96.31 71 GLN A C 1
ATOM 559 O O . GLN A 1 71 ? 16.273 -2.851 -7.873 1.00 96.31 71 GLN A O 1
ATOM 564 N N . ASN A 1 72 ? 16.751 -0.744 -8.477 1.00 96.38 72 ASN A N 1
ATOM 565 C CA . ASN A 1 72 ? 15.547 -0.170 -7.871 1.00 96.38 72 ASN A CA 1
ATOM 566 C C . ASN A 1 72 ? 14.258 -0.694 -8.525 1.00 96.38 72 ASN A C 1
ATOM 568 O O . ASN A 1 72 ? 13.278 -0.952 -7.823 1.00 96.38 72 ASN A O 1
ATOM 572 N N . PHE A 1 73 ? 14.257 -0.894 -9.849 1.00 97.25 73 PHE A N 1
ATOM 573 C CA . PHE A 1 73 ? 13.135 -1.539 -10.532 1.00 97.25 73 PHE A CA 1
ATOM 574 C C . PHE A 1 73 ? 12.972 -2.994 -10.078 1.00 97.25 73 PHE A C 1
ATOM 576 O O . PHE A 1 73 ? 11.865 -3.404 -9.731 1.00 97.25 73 PHE A O 1
ATOM 583 N N . GLU A 1 74 ? 14.064 -3.759 -10.018 1.00 96.81 74 GLU A N 1
ATOM 584 C CA . GLU A 1 74 ? 14.043 -5.163 -9.586 1.00 96.81 74 GLU A CA 1
ATOM 585 C C . GLU A 1 74 ? 13.438 -5.325 -8.180 1.00 96.81 74 GLU A C 1
ATOM 587 O O . GLU A 1 74 ? 12.607 -6.203 -7.952 1.00 96.81 74 GLU A O 1
ATOM 592 N N . GLN A 1 75 ? 13.751 -4.414 -7.254 1.00 96.81 75 GLN A N 1
ATOM 593 C CA . GLN A 1 75 ? 13.160 -4.388 -5.908 1.00 96.81 75 GLN A CA 1
ATOM 594 C C . GLN A 1 75 ? 11.657 -4.049 -5.897 1.00 96.81 75 GLN A C 1
ATOM 596 O O . GLN A 1 75 ? 10.963 -4.337 -4.921 1.00 96.81 75 GLN A O 1
ATOM 601 N N . SER A 1 76 ? 11.130 -3.443 -6.963 1.00 97.06 76 SER A N 1
ATOM 602 C CA . SER A 1 76 ? 9.712 -3.079 -7.079 1.00 97.06 76 SER A CA 1
ATOM 603 C C . SER A 1 76 ? 8.831 -4.194 -7.658 1.00 97.06 76 SER A C 1
ATOM 605 O O . SER A 1 76 ? 7.608 -4.105 -7.568 1.00 97.06 76 SER A O 1
ATOM 607 N N . LYS A 1 77 ? 9.414 -5.278 -8.190 1.00 97.31 77 LYS A N 1
ATOM 608 C CA . LYS A 1 77 ? 8.680 -6.360 -8.873 1.00 97.31 77 LYS A CA 1
ATOM 609 C C . LYS A 1 77 ? 7.600 -7.022 -8.019 1.00 97.31 77 LYS A C 1
ATOM 611 O O . LYS A 1 77 ? 6.492 -7.246 -8.499 1.00 97.31 77 LYS A O 1
ATOM 616 N N . ALA A 1 78 ? 7.878 -7.262 -6.736 1.00 96.69 78 ALA A N 1
ATOM 617 C CA . ALA A 1 78 ? 6.882 -7.806 -5.810 1.00 96.69 78 ALA A CA 1
ATOM 618 C C . ALA A 1 78 ? 5.643 -6.897 -5.702 1.00 96.69 78 ALA A C 1
ATOM 620 O O . ALA A 1 78 ? 4.515 -7.380 -5.670 1.00 96.69 78 ALA A O 1
ATOM 621 N N . LYS A 1 79 ? 5.840 -5.572 -5.745 1.00 97.44 79 LYS A N 1
ATOM 622 C CA . LYS A 1 79 ? 4.742 -4.598 -5.736 1.00 97.44 79 LYS A CA 1
ATOM 623 C C . LYS A 1 79 ? 3.914 -4.681 -7.017 1.00 97.44 79 LYS A C 1
ATOM 625 O O . LYS A 1 79 ? 2.699 -4.565 -6.933 1.00 97.44 79 LYS A O 1
ATOM 630 N N . ILE A 1 80 ? 4.537 -4.917 -8.176 1.00 97.75 80 ILE A N 1
ATOM 631 C CA . ILE A 1 80 ? 3.823 -5.124 -9.449 1.00 97.75 80 ILE A CA 1
ATOM 632 C C . ILE A 1 80 ? 2.927 -6.362 -9.364 1.00 97.75 80 ILE A C 1
ATOM 634 O O . ILE A 1 80 ? 1.753 -6.269 -9.702 1.00 97.75 80 ILE A O 1
ATOM 638 N N . ALA A 1 81 ? 3.441 -7.487 -8.856 1.00 96.94 81 ALA A N 1
ATOM 639 C CA . ALA A 1 81 ? 2.649 -8.706 -8.668 1.00 96.94 81 ALA A CA 1
ATOM 640 C C . ALA A 1 81 ? 1.433 -8.462 -7.756 1.00 96.94 81 ALA A C 1
ATOM 642 O O . ALA A 1 81 ? 0.303 -8.806 -8.108 1.00 96.94 81 ALA A O 1
ATOM 643 N N . THR A 1 82 ? 1.648 -7.791 -6.621 1.00 97.31 82 THR A N 1
ATOM 644 C CA . THR A 1 82 ? 0.571 -7.408 -5.699 1.00 97.31 82 THR A CA 1
ATOM 645 C C . THR A 1 82 ? -0.452 -6.483 -6.371 1.00 97.31 82 THR A C 1
ATOM 647 O O . THR A 1 82 ? -1.651 -6.690 -6.216 1.00 97.31 82 THR A O 1
ATOM 650 N N . LEU A 1 83 ? -0.018 -5.496 -7.163 1.00 97.00 83 LEU A N 1
ATOM 651 C CA . LEU A 1 83 ? -0.919 -4.586 -7.882 1.00 97.00 83 LEU A CA 1
ATOM 652 C C . LEU A 1 83 ? -1.703 -5.283 -9.004 1.00 97.00 83 LEU A C 1
ATOM 654 O O . LEU A 1 83 ? -2.900 -5.034 -9.130 1.00 97.00 83 LEU A O 1
ATOM 658 N N . ASN A 1 84 ? -1.062 -6.156 -9.787 1.00 96.44 84 ASN A N 1
ATOM 659 C CA . ASN A 1 84 ? -1.724 -6.947 -10.828 1.00 96.44 84 ASN A CA 1
ATOM 660 C C . ASN A 1 84 ? -2.882 -7.750 -10.243 1.00 96.44 84 ASN A C 1
ATOM 662 O O . ASN A 1 84 ? -3.997 -7.674 -10.747 1.00 96.44 84 ASN A O 1
ATOM 666 N N . SER A 1 85 ? -2.632 -8.429 -9.128 1.00 96.81 85 SER A N 1
ATOM 667 C CA . SER A 1 85 ? -3.642 -9.235 -8.457 1.00 96.81 85 SER A CA 1
ATOM 668 C C . SER A 1 85 ? -4.762 -8.399 -7.825 1.00 96.81 85 SER A C 1
ATOM 670 O O . SER A 1 85 ? -5.938 -8.619 -8.102 1.00 96.81 85 SER A O 1
ATOM 672 N N . LEU A 1 86 ? -4.422 -7.394 -7.007 1.00 95.75 86 LEU A N 1
ATOM 673 C CA . LEU A 1 86 ? -5.432 -6.632 -6.260 1.00 95.75 86 LEU A CA 1
ATOM 674 C C . LEU A 1 86 ? -6.337 -5.773 -7.153 1.00 95.75 86 LEU A C 1
ATOM 676 O O . LEU A 1 86 ? -7.472 -5.492 -6.770 1.00 95.75 86 LEU A O 1
ATOM 680 N N . TYR A 1 87 ? -5.848 -5.344 -8.319 1.00 94.56 87 TYR A N 1
ATOM 681 C CA . TYR A 1 87 ? -6.590 -4.481 -9.243 1.00 94.56 87 TYR A CA 1
ATOM 682 C C . TYR A 1 87 ? -6.983 -5.172 -10.556 1.00 94.56 87 TYR A C 1
ATOM 684 O O . TYR A 1 87 ? -7.552 -4.516 -11.429 1.00 94.56 87 TYR A O 1
ATOM 692 N N . GLY A 1 88 ? -6.684 -6.464 -10.727 1.00 92.62 88 GLY A N 1
ATOM 693 C CA . GLY A 1 88 ? -6.921 -7.180 -11.985 1.00 92.62 88 GLY A CA 1
ATOM 694 C C . GLY A 1 88 ? -6.163 -6.578 -13.175 1.00 92.62 88 GLY A C 1
ATOM 695 O O . GLY A 1 88 ? -6.673 -6.570 -14.296 1.00 92.62 88 GLY A O 1
ATOM 696 N N . LEU A 1 89 ? -4.975 -6.012 -12.938 1.00 92.25 89 LEU A N 1
ATOM 697 C CA . LEU A 1 89 ? -4.133 -5.471 -14.005 1.00 92.25 89 LEU A CA 1
ATOM 698 C C . LEU A 1 89 ? -3.336 -6.593 -14.667 1.00 92.25 89 LEU A C 1
ATOM 700 O O . LEU A 1 89 ? -2.979 -7.586 -14.039 1.00 92.25 89 LEU A O 1
ATOM 704 N N . ASN A 1 90 ? -2.979 -6.370 -15.928 1.00 90.31 90 ASN A N 1
ATOM 705 C CA . ASN A 1 90 ? -2.043 -7.212 -16.659 1.00 90.31 90 ASN A CA 1
ATOM 706 C C . ASN A 1 90 ? -0.811 -6.392 -17.057 1.00 90.31 90 ASN A C 1
ATOM 708 O O . ASN A 1 90 ? -0.579 -6.121 -18.237 1.00 90.31 90 ASN A O 1
ATOM 712 N N . ILE A 1 91 ? -0.062 -5.912 -16.060 1.00 92.56 91 ILE A N 1
ATOM 713 C CA . ILE A 1 91 ? 1.254 -5.327 -16.316 1.00 92.56 91 ILE A CA 1
ATOM 714 C C . ILE A 1 91 ? 2.173 -6.481 -16.719 1.00 92.56 91 ILE A C 1
ATOM 716 O O . ILE A 1 91 ? 2.590 -7.263 -15.864 1.00 92.56 91 ILE A O 1
ATOM 720 N N . ASP A 1 92 ? 2.435 -6.583 -18.020 1.00 90.94 92 ASP A N 1
ATOM 721 C CA . ASP A 1 92 ? 3.327 -7.573 -18.628 1.00 90.94 92 ASP A CA 1
ATOM 722 C C . ASP A 1 92 ? 4.669 -6.914 -18.998 1.00 90.94 92 ASP A C 1
ATOM 724 O O . ASP A 1 92 ? 5.286 -6.259 -18.161 1.00 90.94 92 ASP A O 1
ATOM 728 N N . GLN A 1 93 ? 5.149 -7.045 -20.236 1.00 94.69 93 GLN A N 1
ATOM 729 C CA . GLN A 1 93 ? 6.459 -6.542 -20.620 1.00 94.69 93 GLN A CA 1
ATOM 730 C C . GLN A 1 93 ? 6.524 -5.007 -20.600 1.00 94.69 93 GLN A C 1
ATOM 732 O O . GLN A 1 93 ? 5.841 -4.314 -21.354 1.00 94.69 93 GLN A O 1
ATOM 737 N N . LEU A 1 94 ? 7.425 -4.478 -19.775 1.00 95.31 94 LEU A N 1
ATOM 738 C CA . LEU A 1 94 ? 7.733 -3.053 -19.699 1.00 95.31 94 LEU A CA 1
ATOM 739 C C . LEU A 1 94 ? 9.023 -2.724 -20.459 1.00 95.31 94 LEU A C 1
ATOM 741 O O . LEU A 1 94 ? 9.975 -3.514 -20.481 1.00 95.31 94 LEU A O 1
ATOM 745 N N . TYR A 1 95 ? 9.051 -1.536 -21.062 1.00 92.75 95 TYR A N 1
ATOM 746 C CA . TYR A 1 95 ? 10.154 -1.064 -21.893 1.00 92.75 95 TYR A CA 1
ATOM 747 C C . TYR A 1 95 ? 10.710 0.260 -21.383 1.00 92.75 95 TYR A C 1
ATOM 749 O O . TYR A 1 95 ? 9.991 1.065 -20.791 1.00 92.75 95 TYR A O 1
ATOM 757 N N . TYR A 1 96 ? 11.986 0.509 -21.654 1.00 92.75 96 TYR A N 1
ATOM 758 C CA . TYR A 1 96 ? 12.636 1.777 -21.343 1.00 92.75 96 TYR A CA 1
ATOM 759 C C . TYR A 1 96 ? 13.523 2.239 -22.494 1.00 92.75 96 TYR A C 1
ATOM 761 O O . TYR A 1 96 ? 14.095 1.446 -23.240 1.00 92.75 96 TYR A O 1
ATOM 769 N N . THR A 1 97 ? 13.698 3.550 -22.595 1.00 89.62 97 THR A N 1
ATOM 770 C CA . THR A 1 97 ? 14.617 4.178 -23.546 1.00 89.62 97 THR A CA 1
ATOM 771 C C . THR A 1 97 ? 15.848 4.718 -22.818 1.00 89.62 97 THR A C 1
ATOM 773 O O . THR A 1 97 ? 16.978 4.586 -23.287 1.00 89.62 97 THR A O 1
ATOM 776 N N . THR A 1 98 ? 15.639 5.303 -21.639 1.00 89.75 98 THR A N 1
ATOM 777 C CA . THR A 1 98 ? 16.673 5.904 -20.789 1.00 89.75 98 THR A CA 1
ATOM 778 C C . THR A 1 98 ? 16.431 5.578 -19.314 1.00 89.75 98 THR A C 1
ATOM 780 O O . THR A 1 98 ? 15.344 5.144 -18.937 1.00 89.75 98 THR A O 1
ATOM 783 N N . ASP A 1 99 ? 17.398 5.885 -18.444 1.00 93.25 99 ASP A N 1
ATOM 784 C CA . ASP A 1 99 ? 17.215 5.782 -16.986 1.00 93.25 99 ASP A CA 1
ATOM 785 C C . ASP A 1 99 ? 16.038 6.606 -16.455 1.00 93.25 99 ASP A C 1
ATOM 787 O O . ASP A 1 99 ? 15.483 6.298 -15.400 1.00 93.25 99 ASP A O 1
ATOM 791 N N . LYS A 1 100 ? 15.641 7.667 -17.170 1.00 92.50 100 LYS A N 1
ATOM 792 C CA . LYS A 1 100 ? 14.467 8.462 -16.803 1.00 92.50 100 LYS A CA 1
ATOM 793 C C . LYS A 1 100 ? 13.190 7.623 -16.867 1.00 92.50 100 LYS A C 1
ATOM 795 O O . LYS A 1 100 ? 12.338 7.791 -16.000 1.00 92.50 100 LYS A O 1
ATOM 800 N N . ASP A 1 101 ? 13.080 6.718 -17.834 1.00 93.81 101 ASP A N 1
ATOM 801 C CA . ASP A 1 101 ? 11.898 5.868 -17.988 1.00 93.81 101 ASP A CA 1
ATOM 802 C C . ASP A 1 101 ? 11.866 4.791 -16.902 1.00 93.81 101 ASP A C 1
ATOM 804 O O . ASP A 1 101 ? 10.823 4.565 -16.298 1.00 93.81 101 ASP A O 1
ATOM 808 N N . ILE A 1 102 ? 13.022 4.198 -16.578 1.00 96.12 102 ILE A N 1
ATOM 809 C CA . ILE A 1 102 ? 13.142 3.219 -15.486 1.00 96.12 102 ILE A CA 1
ATOM 810 C C . ILE A 1 102 ? 12.721 3.852 -14.154 1.00 96.12 102 ILE A C 1
ATOM 812 O O . ILE A 1 102 ? 11.912 3.277 -13.422 1.00 96.12 102 ILE A O 1
ATOM 816 N N . ARG A 1 103 ? 13.222 5.062 -13.858 1.00 97.56 103 ARG A N 1
ATOM 817 C CA . ARG A 1 103 ? 12.811 5.828 -12.671 1.00 97.56 103 ARG A CA 1
ATOM 818 C C . ARG A 1 103 ? 11.317 6.115 -12.684 1.00 97.56 103 ARG A C 1
ATOM 820 O O . ARG A 1 103 ? 10.643 5.814 -11.711 1.00 97.56 103 ARG A O 1
ATOM 827 N N . TYR A 1 104 ? 10.789 6.611 -13.802 1.00 97.38 104 TYR A N 1
ATOM 828 C CA . TYR A 1 104 ? 9.365 6.909 -13.931 1.00 97.38 104 TYR A CA 1
ATOM 829 C C . TYR A 1 104 ? 8.478 5.685 -13.658 1.00 97.38 104 TYR A C 1
ATOM 831 O O . TYR A 1 104 ? 7.525 5.782 -12.886 1.00 97.38 104 TYR A O 1
ATOM 839 N N . ILE A 1 105 ? 8.798 4.533 -14.255 1.00 97.19 105 ILE A N 1
ATOM 840 C CA . ILE A 1 105 ? 8.073 3.274 -14.041 1.00 97.19 105 ILE A CA 1
ATOM 841 C C . ILE A 1 105 ? 8.138 2.873 -12.565 1.00 97.19 105 ILE A C 1
ATOM 843 O O . ILE A 1 105 ? 7.104 2.632 -11.943 1.00 97.19 105 ILE A O 1
ATOM 847 N N . THR A 1 106 ? 9.344 2.852 -11.995 1.00 98.00 106 THR A N 1
ATOM 848 C CA . THR A 1 106 ? 9.580 2.459 -10.598 1.00 98.00 106 THR A CA 1
ATOM 849 C C . THR A 1 106 ? 8.822 3.368 -9.628 1.00 98.00 106 THR A C 1
ATOM 851 O O . THR A 1 106 ? 8.148 2.887 -8.719 1.00 98.00 106 THR A O 1
ATOM 854 N N . ASP A 1 107 ? 8.854 4.682 -9.855 1.00 98.50 107 ASP A N 1
ATOM 855 C CA . ASP A 1 107 ? 8.138 5.669 -9.047 1.00 98.50 107 ASP A CA 1
ATOM 856 C C . ASP A 1 107 ? 6.623 5.489 -9.158 1.00 98.50 107 ASP A C 1
ATOM 858 O O . ASP A 1 107 ? 5.912 5.582 -8.158 1.00 98.50 107 ASP A O 1
ATOM 862 N N . LYS A 1 108 ? 6.096 5.195 -10.353 1.00 97.88 108 LYS A N 1
ATOM 863 C CA . LYS A 1 108 ? 4.664 4.928 -10.540 1.00 97.88 108 LYS A CA 1
ATOM 864 C C . LYS A 1 108 ? 4.212 3.678 -9.793 1.00 97.88 108 LYS A C 1
ATOM 866 O O . LYS A 1 108 ? 3.211 3.751 -9.082 1.00 97.88 108 LYS A O 1
ATOM 871 N N . VAL A 1 109 ? 4.967 2.585 -9.891 1.00 97.88 109 VAL A N 1
ATOM 872 C CA . VAL A 1 109 ? 4.705 1.347 -9.140 1.00 97.88 109 VAL A CA 1
ATOM 873 C C . VAL A 1 109 ? 4.745 1.614 -7.636 1.00 97.88 109 VAL A C 1
ATOM 875 O O . VAL A 1 109 ? 3.810 1.260 -6.919 1.00 97.88 109 VAL A O 1
ATOM 878 N N . ASN A 1 110 ? 5.790 2.289 -7.151 1.00 98.19 110 ASN A N 1
ATOM 879 C CA . ASN A 1 110 ? 5.954 2.596 -5.731 1.00 98.19 110 ASN A CA 1
ATOM 880 C C . ASN A 1 110 ? 4.825 3.478 -5.191 1.00 98.19 110 ASN A C 1
ATOM 882 O O . ASN A 1 110 ? 4.281 3.182 -4.130 1.00 98.19 110 ASN A O 1
ATOM 886 N N . ASN A 1 111 ? 4.449 4.525 -5.926 1.00 98.31 111 ASN A N 1
ATOM 887 C CA . ASN A 1 111 ? 3.373 5.425 -5.525 1.00 98.31 111 ASN A CA 1
ATOM 888 C C . ASN A 1 111 ? 2.023 4.705 -5.496 1.00 98.31 111 ASN A C 1
ATOM 890 O O . ASN A 1 111 ? 1.301 4.813 -4.510 1.00 98.31 111 ASN A O 1
ATOM 894 N N . MET A 1 112 ? 1.698 3.926 -6.533 1.00 97.75 112 MET A N 1
ATOM 895 C CA . MET A 1 112 ? 0.444 3.170 -6.580 1.00 97.75 112 MET A CA 1
ATOM 896 C C . MET A 1 112 ? 0.363 2.132 -5.452 1.00 97.75 112 MET A C 1
ATOM 898 O O . MET A 1 112 ? -0.677 1.985 -4.804 1.00 97.75 1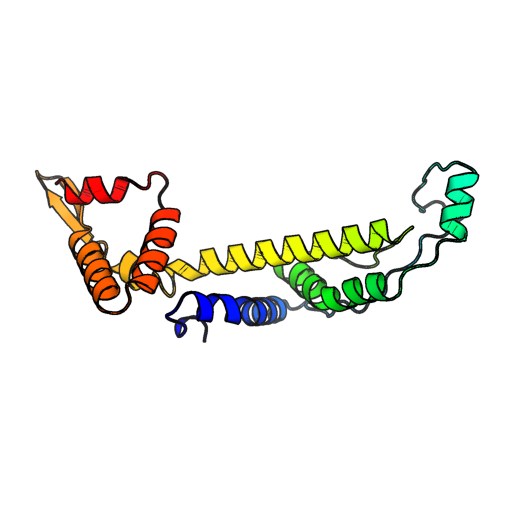12 MET A O 1
ATOM 902 N N . TYR A 1 113 ? 1.474 1.452 -5.163 1.00 97.75 113 TYR A N 1
ATOM 903 C CA . TYR A 1 113 ? 1.559 0.533 -4.034 1.00 97.75 113 TYR A CA 1
ATOM 904 C C . TYR A 1 113 ? 1.368 1.261 -2.698 1.00 97.75 113 TYR A C 1
ATOM 906 O O . TYR A 1 113 ? 0.559 0.826 -1.884 1.00 97.75 113 TYR A O 1
ATOM 914 N N . GLN A 1 114 ? 2.031 2.404 -2.483 1.00 97.56 114 GLN A N 1
ATOM 915 C CA . GLN A 1 114 ? 1.869 3.173 -1.246 1.00 97.56 114 GLN A CA 1
ATOM 916 C C . GLN A 1 114 ? 0.433 3.677 -1.072 1.00 97.56 114 GLN A C 1
ATOM 918 O O . GLN A 1 114 ? -0.120 3.579 0.020 1.00 97.56 114 GLN A O 1
ATOM 923 N N . THR A 1 115 ? -0.215 4.152 -2.138 1.00 97.06 115 THR A N 1
ATOM 924 C CA . THR A 1 115 ? -1.642 4.499 -2.096 1.00 97.06 115 THR A CA 1
ATOM 925 C C . THR A 1 115 ? -2.492 3.296 -1.687 1.00 97.06 115 THR A C 1
ATOM 927 O O . THR A 1 115 ? -3.388 3.436 -0.861 1.00 97.06 115 THR A O 1
ATOM 930 N N . THR A 1 116 ? -2.178 2.102 -2.193 1.00 97.38 116 THR A N 1
ATOM 931 C CA . THR A 1 116 ? -2.874 0.858 -1.820 1.00 97.38 116 THR A CA 1
ATOM 932 C C . THR A 1 116 ? -2.677 0.514 -0.340 1.00 97.38 116 THR A C 1
ATOM 934 O O . THR A 1 116 ? -3.639 0.147 0.332 1.00 97.38 116 THR A O 1
ATOM 937 N N . VAL A 1 117 ? -1.468 0.704 0.199 1.00 96.56 117 VAL A N 1
ATOM 938 C CA . VAL A 1 117 ? -1.172 0.559 1.637 1.00 96.56 117 VAL A CA 1
ATOM 939 C C . VAL A 1 117 ? -2.032 1.508 2.475 1.00 96.56 117 VAL A C 1
ATOM 941 O O . VAL A 1 117 ? -2.665 1.067 3.434 1.00 96.56 117 VAL A O 1
ATOM 944 N N . GLU A 1 118 ? -2.113 2.790 2.107 1.00 94.88 118 GLU A N 1
ATOM 945 C CA . GLU A 1 118 ? -2.925 3.775 2.840 1.00 94.88 118 GLU A CA 1
ATOM 946 C C . GLU A 1 118 ? -4.431 3.478 2.756 1.00 94.88 118 GLU A C 1
ATOM 948 O O . GLU A 1 118 ? -5.152 3.622 3.747 1.00 94.88 118 GLU A O 1
ATOM 953 N N . LEU A 1 119 ? -4.921 3.028 1.597 1.00 94.38 119 LEU A N 1
ATOM 954 C CA . LEU A 1 119 ? -6.321 2.635 1.423 1.00 94.38 119 LEU A CA 1
ATOM 955 C C . LEU A 1 119 ? -6.669 1.408 2.269 1.00 94.38 119 LEU A C 1
ATOM 957 O O . LEU A 1 119 ? -7.705 1.400 2.940 1.00 94.38 119 LEU A O 1
ATOM 961 N N . ALA A 1 120 ? -5.797 0.397 2.289 1.00 94.25 120 ALA A N 1
ATOM 962 C CA . ALA A 1 120 ? -5.966 -0.781 3.132 1.00 94.25 120 ALA A CA 1
ATOM 963 C C . ALA A 1 120 ? -5.954 -0.407 4.620 1.00 94.25 120 ALA A C 1
ATOM 965 O O . ALA A 1 120 ? -6.826 -0.848 5.370 1.00 94.25 120 ALA A O 1
ATOM 966 N N . TYR A 1 121 ? -5.026 0.462 5.033 1.00 94.25 121 TYR A N 1
ATOM 967 C CA . TYR A 1 121 ? -4.963 0.988 6.394 1.00 94.25 121 TYR A CA 1
ATOM 968 C C . TYR A 1 121 ? -6.285 1.634 6.812 1.00 94.25 121 TYR A C 1
ATOM 970 O O . TYR A 1 121 ? -6.912 1.183 7.774 1.00 94.25 121 TYR A O 1
ATOM 978 N N . ARG A 1 122 ? -6.749 2.633 6.046 1.00 92.31 122 ARG A N 1
ATOM 979 C CA . ARG A 1 122 ? -7.999 3.359 6.315 1.00 92.31 122 ARG A CA 1
ATOM 980 C C . ARG A 1 122 ? -9.210 2.428 6.352 1.00 92.31 122 ARG A C 1
ATOM 982 O O . ARG A 1 122 ? -10.024 2.530 7.265 1.00 92.31 122 ARG A O 1
ATOM 989 N N . SER A 1 123 ? -9.307 1.489 5.411 1.00 90.94 123 SER A N 1
ATOM 990 C CA . SER A 1 123 ? -10.446 0.562 5.306 1.00 90.94 123 SER A CA 1
ATOM 991 C C . SER A 1 123 ? -10.550 -0.402 6.493 1.00 90.94 123 SER A C 1
ATOM 993 O O . SER A 1 123 ? -11.647 -0.794 6.901 1.00 90.94 123 SER A O 1
ATOM 995 N N . LEU A 1 124 ? -9.412 -0.791 7.074 1.00 92.44 124 LEU A N 1
ATOM 996 C CA . LEU A 1 124 ? -9.371 -1.712 8.211 1.00 92.44 124 LEU A CA 1
ATOM 997 C C . LEU A 1 124 ? -9.532 -1.010 9.563 1.00 92.44 124 LEU A C 1
ATOM 999 O O . LEU A 1 124 ? -9.839 -1.663 10.560 1.00 92.44 124 LEU A O 1
ATOM 1003 N N . LEU A 1 125 ? -9.322 0.300 9.620 1.00 92.12 125 LEU A N 1
ATOM 1004 C CA . LEU A 1 125 ? -9.140 1.035 10.864 1.00 92.12 125 LEU A CA 1
ATOM 1005 C C . LEU A 1 125 ? -10.374 1.010 11.789 1.00 92.12 125 LEU A C 1
ATOM 1007 O O . LEU A 1 125 ? -10.248 0.742 12.988 1.00 92.12 125 LEU A O 1
ATOM 1011 N N . LEU A 1 126 ? -11.577 1.186 11.225 1.00 90.62 126 LEU A N 1
ATOM 1012 C CA . LEU A 1 126 ? -12.855 1.105 11.958 1.00 90.62 126 LEU A CA 1
ATOM 1013 C C . LEU A 1 126 ? -13.183 -0.319 12.436 1.00 90.62 126 LEU A C 1
ATOM 1015 O O . LEU A 1 126 ? -13.995 -0.506 13.339 1.00 90.62 126 LEU A O 1
ATOM 1019 N N . GLN A 1 127 ? -12.534 -1.331 11.859 1.00 88.94 127 GLN A N 1
ATOM 1020 C CA . GLN A 1 127 ? -12.704 -2.741 12.217 1.00 88.94 127 GLN A CA 1
ATOM 1021 C C . GLN A 1 127 ? -11.651 -3.219 13.227 1.00 88.94 127 GLN A C 1
ATOM 1023 O O . GLN A 1 127 ? -11.756 -4.333 13.750 1.00 88.94 127 GLN A O 1
ATOM 1028 N N . THR A 1 128 ? -10.644 -2.392 13.519 1.00 91.31 128 THR A N 1
ATOM 1029 C CA . THR A 1 128 ? -9.533 -2.722 14.414 1.00 91.31 128 THR A CA 1
ATOM 1030 C C . THR A 1 128 ? -9.405 -1.718 15.556 1.00 91.31 128 THR A C 1
ATOM 1032 O O . THR A 1 128 ? -10.166 -1.795 16.519 1.00 91.31 128 THR A O 1
ATOM 1035 N N . ARG A 1 129 ? -8.453 -0.786 15.476 1.00 91.88 129 ARG A N 1
ATOM 1036 C CA . ARG A 1 129 ? -8.066 0.116 16.562 1.00 91.88 129 ARG A CA 1
ATOM 1037 C C . ARG A 1 129 ? -9.217 1.037 16.947 1.00 91.88 129 ARG A C 1
ATOM 1039 O O . ARG A 1 129 ? -9.503 1.192 18.133 1.00 91.88 129 ARG A O 1
ATOM 1046 N N . LEU A 1 130 ? -9.951 1.544 15.953 1.00 93.94 130 LEU A N 1
ATOM 1047 C CA . LEU A 1 130 ? -11.069 2.455 16.190 1.00 93.94 130 LEU A CA 1
ATOM 1048 C C . LEU A 1 130 ? -12.397 1.757 16.498 1.00 93.94 130 LEU A C 1
ATOM 1050 O O . LEU A 1 130 ? -13.356 2.420 16.894 1.00 93.94 130 LEU A O 1
ATOM 1054 N N . LYS A 1 131 ? -12.458 0.424 16.392 1.00 93.56 131 LYS A N 1
ATOM 1055 C CA . LYS A 1 131 ? -13.690 -0.355 16.584 1.00 93.56 131 LYS A CA 1
ATOM 1056 C C . LYS A 1 131 ? -14.392 -0.031 17.901 1.00 93.56 131 LYS A C 1
ATOM 1058 O O . LYS A 1 131 ? -15.609 0.121 17.928 1.00 93.56 131 LYS A O 1
ATOM 1063 N N . LYS A 1 132 ? -13.626 0.100 18.991 1.00 93.56 132 LYS A N 1
ATOM 1064 C CA . LYS A 1 132 ? -14.178 0.390 20.324 1.00 93.56 132 LYS A CA 1
ATOM 1065 C C . LYS A 1 132 ? -14.881 1.753 20.395 1.00 93.56 132 LYS A C 1
ATOM 1067 O O . LYS A 1 132 ? -15.859 1.863 21.122 1.00 93.56 132 LYS A O 1
ATOM 1072 N N . TYR A 1 133 ? -14.420 2.756 19.643 1.00 94.50 133 TYR A N 1
ATOM 1073 C CA . TYR A 1 133 ? -15.044 4.082 19.614 1.00 94.50 133 TYR A CA 1
ATOM 1074 C C . TYR A 1 133 ? -16.300 4.069 18.753 1.00 94.50 133 TYR A C 1
ATOM 1076 O O . TYR A 1 133 ? -17.356 4.478 19.223 1.00 94.50 133 TYR A O 1
ATOM 1084 N N . VAL A 1 134 ? -16.228 3.490 17.552 1.00 92.31 134 VAL A N 1
ATOM 1085 C CA . VAL A 1 134 ? -17.394 3.361 16.661 1.00 92.31 134 VAL A CA 1
ATOM 1086 C C . VAL A 1 134 ? -18.536 2.623 17.362 1.00 92.31 134 VAL A C 1
ATOM 1088 O O . VAL A 1 134 ? -19.678 3.058 17.325 1.00 92.31 134 VAL A O 1
ATOM 1091 N N . TYR A 1 135 ? -18.229 1.535 18.073 1.00 94.19 135 TYR A N 1
ATOM 1092 C CA . TYR A 1 135 ? -19.240 0.710 18.748 1.00 94.19 135 TYR A CA 1
ATOM 1093 C C . TYR A 1 135 ? -19.719 1.300 20.080 1.00 94.19 135 TYR A C 1
ATOM 1095 O O . TYR A 1 135 ? -20.543 0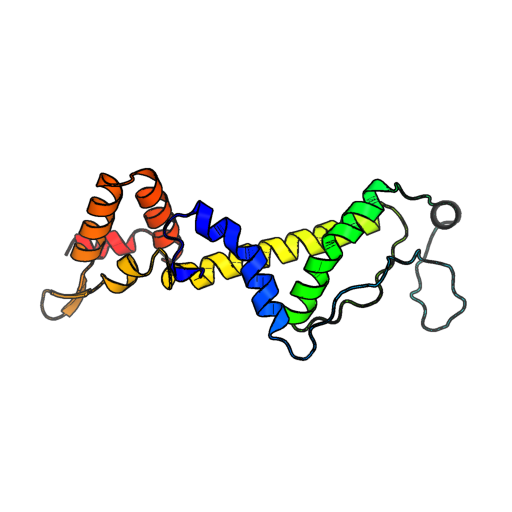.697 20.766 1.00 94.19 135 TYR A O 1
ATOM 1103 N N . SER A 1 136 ? -19.168 2.442 20.486 1.00 94.88 136 SER A N 1
ATOM 1104 C CA . SER A 1 136 ? -19.587 3.140 21.699 1.00 94.88 136 SER A CA 1
ATOM 1105 C C . SER A 1 136 ? -20.621 4.228 21.445 1.00 94.88 136 SER A C 1
ATOM 1107 O O . SER A 1 136 ? -21.196 4.718 22.413 1.00 94.88 136 SER A O 1
ATOM 1109 N N . VAL A 1 137 ? -20.851 4.589 20.180 1.00 91.81 137 VAL A N 1
ATOM 1110 C CA . VAL A 1 137 ? -21.878 5.555 19.796 1.00 91.81 137 VAL A CA 1
ATOM 1111 C C . VAL A 1 137 ? -23.251 4.939 20.048 1.00 91.81 137 VAL A C 1
ATOM 1113 O O . VAL A 1 137 ? -23.542 3.840 19.576 1.00 91.81 137 VAL A O 1
ATOM 1116 N N . ASN A 1 138 ? -24.085 5.649 20.800 1.00 90.81 138 ASN A N 1
ATOM 1117 C CA . ASN A 1 138 ? -25.439 5.234 21.145 1.00 90.81 138 ASN A CA 1
ATOM 1118 C C . ASN A 1 138 ? -26.474 6.198 20.550 1.00 90.81 138 ASN A C 1
ATOM 1120 O O . ASN A 1 138 ? -26.138 7.200 19.920 1.00 90.81 138 ASN A O 1
ATOM 1124 N N . ALA A 1 139 ? -27.749 5.897 20.781 1.00 92.12 139 ALA A N 1
ATOM 1125 C CA . ALA A 1 139 ? -28.847 6.826 20.561 1.00 92.12 139 ALA A CA 1
ATOM 1126 C C . ALA A 1 139 ? -29.563 7.086 21.892 1.00 92.12 139 ALA A C 1
ATOM 1128 O O . ALA A 1 139 ? -29.811 6.151 22.658 1.00 92.12 139 ALA A O 1
ATOM 1129 N N . LYS A 1 140 ? -29.922 8.344 22.149 1.00 90.88 140 LYS A N 1
ATOM 1130 C CA . LYS A 1 140 ? -30.761 8.757 23.283 1.00 90.88 140 LYS A CA 1
ATOM 1131 C C . LYS A 1 140 ? -31.989 9.510 22.778 1.00 90.88 140 LYS A C 1
ATOM 1133 O O . LYS A 1 140 ? -31.981 10.046 21.672 1.00 90.88 140 LYS A O 1
ATOM 1138 N N . GLN A 1 141 ? -33.052 9.547 23.579 1.00 92.12 141 GLN A N 1
ATOM 1139 C CA . GLN A 1 141 ? -34.187 10.426 23.304 1.00 92.12 141 GLN A CA 1
ATOM 1140 C C . GLN A 1 141 ? -33.970 11.780 23.975 1.00 92.12 141 GLN A C 1
ATOM 1142 O O . GLN A 1 141 ? -33.697 11.841 25.172 1.00 92.12 141 GLN A O 1
ATOM 1147 N N . PHE A 1 142 ? -34.130 12.852 23.206 1.00 85.81 142 PHE A N 1
ATOM 1148 C CA . PHE A 1 142 ? -34.124 14.228 23.685 1.00 85.81 142 PHE A CA 1
ATOM 1149 C C . PHE A 1 142 ? -35.275 14.982 23.014 1.00 85.81 142 PHE A C 1
ATOM 1151 O O . PHE A 1 142 ? -35.420 14.928 21.794 1.00 85.81 142 PHE A O 1
ATOM 1158 N N . GLU A 1 143 ? -36.146 15.607 23.812 1.00 90.38 143 GLU A N 1
ATOM 1159 C CA . GLU A 1 143 ? -37.325 16.350 23.325 1.00 90.38 14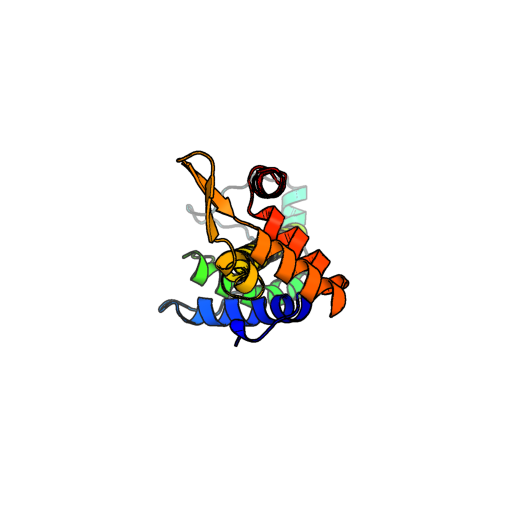3 GLU A CA 1
ATOM 1160 C C . GLU A 1 143 ? -38.187 15.574 22.302 1.00 90.38 143 GLU A C 1
ATOM 1162 O O . GLU A 1 143 ? -38.658 16.107 21.298 1.00 90.38 143 GLU A O 1
ATOM 1167 N N . GLY A 1 144 ? -38.380 14.272 22.536 1.00 90.88 144 GLY A N 1
ATOM 1168 C CA . GLY A 1 144 ? -39.184 13.408 21.662 1.00 90.88 144 GLY A CA 1
ATOM 1169 C C . GLY A 1 144 ? -38.515 13.016 20.338 1.00 90.88 144 GLY A C 1
ATOM 1170 O O . GLY A 1 144 ? -39.153 12.367 19.509 1.00 90.88 144 GLY A O 1
ATOM 1171 N N . LYS A 1 145 ? -37.239 13.361 20.129 1.00 91.00 145 LYS A N 1
ATOM 1172 C CA . LYS A 1 145 ? -36.441 12.961 18.964 1.00 91.00 145 LYS A CA 1
ATOM 1173 C C . LYS A 1 145 ? -35.306 12.031 19.377 1.00 91.00 145 LYS A C 1
ATOM 1175 O O . LYS A 1 145 ? -34.749 12.155 20.465 1.00 91.00 145 LYS A O 1
ATOM 1180 N N . TRP A 1 146 ? -34.957 11.102 18.493 1.00 90.19 146 TRP A N 1
ATOM 1181 C CA . TRP A 1 146 ? -33.736 10.317 18.637 1.00 90.19 146 TRP A CA 1
ATOM 1182 C C . TRP A 1 146 ? -32.543 11.163 18.210 1.00 90.19 146 TRP A C 1
ATOM 1184 O O . TRP A 1 146 ? -32.520 11.677 17.093 1.00 90.19 146 TRP A O 1
ATOM 1194 N N . VAL A 1 147 ? -31.569 11.298 19.104 1.00 89.69 147 VAL A N 1
ATOM 1195 C CA . VAL A 1 147 ? -30.309 12.002 18.861 1.00 89.69 147 VAL A CA 1
ATOM 1196 C C . VAL A 1 147 ? -29.138 11.068 19.143 1.00 89.69 147 VAL A C 1
ATOM 1198 O O . VAL A 1 147 ? -29.244 10.139 19.951 1.00 89.69 147 VAL A O 1
ATOM 1201 N N . THR A 1 148 ? -28.021 11.303 18.462 1.00 88.56 148 THR A N 1
ATOM 1202 C CA . THR A 1 148 ? -26.786 10.545 18.676 1.00 88.56 148 THR A CA 1
ATOM 1203 C C . THR A 1 148 ? -26.190 10.885 20.041 1.00 88.56 148 THR A C 1
ATOM 1205 O O . THR A 1 148 ? -26.095 12.052 20.408 1.00 88.56 148 THR A O 1
ATOM 1208 N N . ASP A 1 149 ? -25.783 9.865 20.792 1.00 89.88 149 ASP A N 1
ATOM 1209 C CA . ASP A 1 149 ? -25.146 9.987 22.102 1.00 89.88 149 ASP A CA 1
ATOM 1210 C C . ASP A 1 149 ? -23.681 9.533 22.030 1.00 89.88 149 ASP A C 1
ATOM 1212 O O . ASP A 1 149 ? -23.384 8.351 21.820 1.00 89.88 149 ASP A O 1
ATOM 1216 N N . TYR A 1 150 ? -22.770 10.487 22.236 1.00 90.50 150 TYR A N 1
ATOM 1217 C CA . TYR A 1 150 ? -21.323 10.270 22.241 1.00 90.50 150 TYR A CA 1
ATOM 1218 C C . TYR A 1 150 ? -20.713 10.181 23.648 1.00 90.50 150 TYR A C 1
ATOM 1220 O O . TYR A 1 150 ? -19.496 10.018 23.755 1.00 90.50 150 TYR A O 1
ATOM 1228 N N . SER A 1 151 ? -21.489 10.235 24.739 1.00 91.19 151 SER A N 1
ATOM 1229 C CA . SER A 1 151 ? -20.928 10.266 26.103 1.00 91.19 151 SER A CA 1
ATOM 1230 C C . SER A 1 151 ? -20.035 9.056 26.410 1.00 91.19 151 SER A C 1
ATOM 1232 O O . SER A 1 151 ? -18.985 9.182 27.044 1.00 91.19 151 SER A O 1
ATOM 1234 N N . ARG A 1 152 ? -20.390 7.864 25.909 1.00 94.19 152 ARG A N 1
ATOM 1235 C CA . ARG A 1 152 ? -19.546 6.665 26.056 1.00 94.19 152 ARG A CA 1
ATOM 1236 C C . ARG A 1 152 ? -18.282 6.736 25.193 1.00 94.19 152 ARG A C 1
ATOM 1238 O O . ARG A 1 152 ? -17.229 6.264 25.623 1.00 94.19 152 ARG A O 1
ATOM 1245 N N . THR A 1 153 ? -18.374 7.325 24.004 1.00 94.19 153 THR A N 1
ATOM 1246 C CA . THR A 1 153 ? -17.230 7.556 23.111 1.00 94.19 153 THR A CA 1
ATOM 1247 C C . THR A 1 153 ? -16.226 8.509 23.745 1.00 94.19 153 THR A C 1
ATOM 1249 O O . THR A 1 153 ? -15.037 8.195 23.809 1.00 94.19 153 THR A O 1
ATOM 1252 N N . GLU A 1 154 ? -16.705 9.619 24.302 1.00 93.06 154 GLU A N 1
ATOM 1253 C CA . GLU A 1 154 ? -15.890 10.590 25.031 1.00 93.06 154 GLU A CA 1
ATOM 1254 C C . GLU A 1 154 ? -15.189 9.941 26.233 1.00 93.06 154 GLU A C 1
ATOM 1256 O O . GLU A 1 154 ? -13.972 10.064 26.398 1.00 93.06 154 GLU A O 1
ATOM 1261 N N . ALA A 1 155 ? -15.922 9.165 27.039 1.00 95.00 155 ALA A N 1
ATOM 1262 C CA . ALA A 1 155 ? -15.350 8.449 28.177 1.00 95.00 155 ALA A CA 1
ATOM 1263 C C . ALA A 1 155 ? -14.225 7.480 27.761 1.00 95.00 155 ALA A C 1
ATOM 1265 O O . ALA A 1 155 ? -13.217 7.363 28.465 1.00 95.00 155 ALA A O 1
ATOM 1266 N N . LEU A 1 156 ? -14.355 6.809 26.609 1.00 96.19 156 LEU A N 1
ATOM 1267 C CA . LEU A 1 156 ? -13.311 5.934 26.068 1.00 96.19 156 LEU A CA 1
ATOM 1268 C C . LEU A 1 156 ? -12.074 6.708 25.604 1.00 96.19 156 LEU A C 1
ATOM 1270 O O . LEU A 1 156 ? -10.957 6.250 25.862 1.00 96.19 156 LEU A O 1
ATOM 1274 N N . PHE A 1 157 ? -12.242 7.858 24.947 1.00 95.44 157 PHE A N 1
ATOM 1275 C CA . PHE A 1 157 ? -11.113 8.715 24.574 1.00 95.44 157 PHE A CA 1
ATOM 1276 C C . PHE A 1 157 ? -10.393 9.239 25.817 1.00 95.44 157 PHE A C 1
ATOM 1278 O O . PHE A 1 157 ? -9.177 9.093 25.915 1.00 95.44 157 PHE A O 1
ATOM 1285 N N . ASN A 1 158 ? -11.132 9.718 26.820 1.00 95.44 158 ASN A N 1
ATOM 1286 C CA . ASN A 1 158 ? -10.576 10.165 28.099 1.00 95.44 158 ASN A CA 1
ATOM 1287 C C . ASN A 1 158 ? -9.826 9.043 28.835 1.00 95.44 158 ASN A C 1
ATOM 1289 O O . ASN A 1 158 ? -8.743 9.259 29.378 1.00 95.44 158 ASN A O 1
ATOM 1293 N N . SER A 1 159 ? -10.376 7.825 28.846 1.00 96.06 159 SER A N 1
ATOM 1294 C CA . SER A 1 159 ? -9.712 6.655 29.432 1.00 96.06 159 SER A CA 1
ATOM 1295 C C . SER A 1 159 ? -8.428 6.293 28.681 1.00 96.06 159 SER A C 1
ATOM 1297 O O . SER A 1 159 ? -7.390 6.072 29.306 1.00 96.06 159 SER A O 1
ATOM 1299 N N . THR A 1 160 ? -8.471 6.295 27.346 1.00 94.56 160 THR A N 1
ATOM 1300 C CA . THR A 1 160 ? -7.301 5.997 26.508 1.00 94.56 160 THR A CA 1
ATOM 1301 C C . THR A 1 160 ? -6.230 7.069 26.676 1.00 94.56 160 THR A C 1
ATOM 1303 O O . THR A 1 160 ? -5.064 6.726 26.822 1.00 94.56 160 THR A O 1
ATOM 1306 N N . PHE A 1 161 ? -6.610 8.346 26.763 1.00 95.75 161 PHE A N 1
ATOM 1307 C CA . PHE A 1 161 ? -5.684 9.457 26.981 1.00 95.75 161 PHE A CA 1
ATOM 1308 C C . PHE A 1 161 ? -4.946 9.333 28.315 1.00 95.75 161 PHE A C 1
ATOM 1310 O O . PHE A 1 161 ? -3.738 9.536 28.367 1.00 95.75 161 PHE A O 1
ATOM 1317 N N . LYS A 1 162 ? -5.635 8.912 29.385 1.00 96.75 162 LYS A N 1
ATOM 1318 C CA . LYS A 1 162 ? -4.998 8.641 30.687 1.00 96.75 162 LYS A CA 1
ATOM 1319 C C . LYS A 1 162 ? -3.967 7.507 30.632 1.00 96.75 162 LYS A C 1
ATOM 1321 O O . LYS A 1 162 ? -3.014 7.533 31.401 1.00 96.75 162 LYS A O 1
ATOM 1326 N N . GLN A 1 163 ? -4.166 6.513 29.765 1.00 93.94 163 GLN A N 1
ATOM 1327 C CA . GLN A 1 163 ? -3.257 5.367 29.621 1.00 93.94 163 GLN A CA 1
ATOM 1328 C C . GLN A 1 163 ? -2.101 5.654 28.656 1.00 93.94 163 GLN A C 1
ATOM 1330 O O . GLN A 1 163 ? -0.966 5.263 28.903 1.00 93.94 163 GLN A O 1
ATOM 1335 N N . SER A 1 164 ? -2.397 6.310 27.536 1.00 93.31 164 SER A N 1
ATOM 1336 C CA . SER A 1 164 ? -1.450 6.645 26.481 1.00 93.31 164 SER A CA 1
ATOM 1337 C C . SER A 1 164 ? -1.955 7.882 25.724 1.00 93.31 164 SER A C 1
ATOM 1339 O O . SER A 1 164 ? -2.755 7.749 24.790 1.00 93.31 164 SER A O 1
ATOM 1341 N N . PRO A 1 165 ? -1.493 9.089 26.107 1.00 93.81 165 PRO A N 1
ATOM 1342 C CA . PRO A 1 165 ? -1.887 10.333 25.449 1.00 93.81 165 PRO A CA 1
ATOM 1343 C C . PRO A 1 165 ? -1.632 10.310 23.940 1.00 93.81 165 PRO A C 1
ATOM 1345 O O . PRO A 1 165 ? -2.491 10.704 23.159 1.00 93.81 165 PRO A O 1
ATOM 1348 N N . GLU A 1 166 ? -0.481 9.780 23.524 1.00 92.00 166 GLU A N 1
ATOM 1349 C CA . GLU A 1 166 ? -0.100 9.666 22.116 1.00 92.00 166 GLU A CA 1
ATOM 1350 C C . GLU A 1 166 ? -1.097 8.817 21.311 1.00 92.00 166 GLU A C 1
ATOM 1352 O O . GLU A 1 166 ? -1.630 9.272 20.299 1.00 92.00 166 GLU A O 1
ATOM 1357 N N . ASN A 1 167 ? -1.421 7.608 21.783 1.00 89.38 167 ASN A N 1
ATOM 1358 C CA . ASN A 1 167 ? -2.376 6.747 21.084 1.00 89.38 167 ASN A CA 1
ATOM 1359 C C . ASN A 1 167 ? -3.781 7.347 21.049 1.00 89.38 167 ASN A C 1
ATOM 1361 O O . ASN A 1 167 ? -4.460 7.218 20.034 1.00 89.38 167 ASN A O 1
ATOM 1365 N N . ALA A 1 168 ? -4.204 8.029 22.115 1.00 93.12 168 ALA A N 1
ATOM 1366 C CA . ALA A 1 168 ? -5.487 8.722 22.133 1.00 93.12 168 ALA A CA 1
ATOM 1367 C C . ALA A 1 168 ? -5.550 9.853 21.096 1.00 93.12 168 ALA A C 1
ATOM 1369 O O . ALA A 1 168 ? -6.578 10.010 20.442 1.00 93.12 168 ALA A O 1
ATOM 1370 N N . LEU A 1 169 ? -4.458 10.601 20.901 1.00 93.50 169 LEU A N 1
ATOM 1371 C CA . LEU A 1 169 ? -4.383 11.641 19.872 1.00 93.50 169 LEU A CA 1
ATOM 1372 C C . LEU A 1 169 ? -4.420 11.050 18.458 1.00 93.50 169 LEU A C 1
ATOM 1374 O O . LEU A 1 169 ? -5.149 11.570 17.615 1.00 93.50 169 LEU A O 1
ATOM 1378 N N . TYR A 1 170 ? -3.700 9.952 18.200 1.00 93.38 170 TYR A N 1
ATOM 1379 C CA . TYR A 1 170 ? -3.796 9.241 16.919 1.00 93.38 170 TYR A CA 1
ATOM 1380 C C . TYR A 1 170 ? -5.181 8.637 16.686 1.00 93.38 170 TYR A C 1
ATOM 1382 O O . TYR A 1 170 ? -5.666 8.639 15.561 1.00 93.38 170 TYR A O 1
ATOM 1390 N N . ASP A 1 171 ? -5.797 8.059 17.720 1.00 94.00 171 ASP A N 1
ATOM 1391 C CA . ASP A 1 171 ? -7.144 7.499 17.615 1.00 94.00 171 ASP A CA 1
ATOM 1392 C C . ASP A 1 171 ? -8.145 8.607 17.273 1.00 94.00 171 ASP A C 1
ATOM 1394 O O . ASP A 1 171 ? -8.968 8.440 16.378 1.00 94.00 171 ASP A O 1
ATOM 1398 N N . LEU A 1 172 ? -8.069 9.743 17.973 1.00 93.25 172 LEU A N 1
ATOM 1399 C CA . LEU A 1 172 ? -8.999 10.852 17.802 1.00 93.25 172 LEU A CA 1
ATOM 1400 C C . LEU A 1 172 ? -8.852 11.499 16.425 1.00 93.25 172 LEU A C 1
ATOM 1402 O O . LEU A 1 172 ? -9.854 11.701 15.746 1.00 93.25 172 LEU A O 1
ATOM 1406 N N . SER A 1 173 ? -7.625 11.808 15.995 1.00 92.25 173 SER A N 1
ATOM 1407 C CA . SER A 1 173 ? -7.390 12.463 14.703 1.00 92.25 173 SER A CA 1
ATOM 1408 C C . SER A 1 173 ? -7.874 11.607 13.534 1.00 92.25 173 SER A C 1
ATOM 1410 O O . SER A 1 173 ? -8.530 12.111 12.622 1.00 92.25 173 SER A O 1
ATOM 1412 N N . GLU A 1 174 ? -7.624 10.299 13.580 1.00 93.62 174 GLU A N 1
ATOM 1413 C CA . GLU A 1 174 ? -8.084 9.397 12.536 1.00 93.62 174 GLU A CA 1
ATOM 1414 C C . GLU A 1 174 ? -9.582 9.119 12.620 1.00 93.62 174 GLU A C 1
ATOM 1416 O O . GLU A 1 174 ? -10.228 9.053 11.578 1.00 93.62 174 GLU A O 1
ATOM 1421 N N . TYR A 1 175 ? -10.155 9.011 13.822 1.00 92.62 175 TYR A N 1
ATOM 1422 C CA . TYR A 1 175 ? -11.601 8.884 14.005 1.00 92.62 175 TYR A CA 1
ATOM 1423 C C . TYR A 1 175 ? -12.337 10.085 13.409 1.00 92.62 175 TYR A C 1
ATOM 1425 O O . TYR A 1 175 ? -13.270 9.905 12.630 1.00 92.62 175 TYR A O 1
ATOM 1433 N N 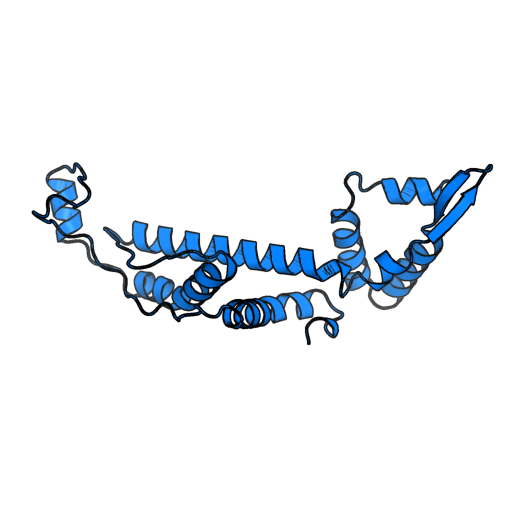. LEU A 1 176 ? -11.860 11.302 13.688 1.00 89.50 176 LEU A N 1
ATOM 1434 C CA . LEU A 1 176 ? -12.410 12.534 13.122 1.00 89.50 176 LEU A CA 1
ATOM 1435 C C . LEU A 1 176 ? -12.265 12.602 11.596 1.00 89.50 176 LEU A C 1
ATOM 1437 O O . LEU A 1 176 ? -13.114 13.189 10.937 1.00 89.50 176 LEU A O 1
ATOM 1441 N N . SER A 1 177 ? -11.245 11.960 11.018 1.00 90.25 177 SER A N 1
ATOM 1442 C CA . SER A 1 177 ? -11.045 11.939 9.562 1.00 90.25 177 SER A CA 1
ATOM 1443 C C . SER A 1 177 ? -12.120 11.172 8.774 1.00 90.25 177 SER A C 1
ATOM 1445 O O . SER A 1 177 ? -12.120 11.239 7.544 1.00 90.25 177 SER A O 1
ATOM 1447 N N . PHE A 1 178 ? -13.015 10.446 9.459 1.00 87.44 178 PHE A N 1
ATOM 1448 C CA . PHE A 1 178 ? -14.175 9.778 8.854 1.00 87.44 178 PHE A CA 1
ATOM 1449 C C . PHE A 1 178 ? -15.448 10.634 8.838 1.00 87.44 178 PHE A C 1
ATOM 1451 O O . PHE A 1 178 ? -16.423 10.229 8.209 1.00 87.44 178 PHE A O 1
ATOM 1458 N N . PHE A 1 179 ? -15.456 11.790 9.506 1.00 82.44 179 PHE A N 1
ATOM 1459 C CA . PHE A 1 179 ? -16.592 12.710 9.499 1.00 82.44 179 PHE A CA 1
ATOM 1460 C C . PHE A 1 179 ? -16.417 13.753 8.396 1.00 82.44 179 PHE A C 1
ATOM 1462 O O . PHE A 1 179 ? -15.307 14.230 8.154 1.00 82.44 179 PHE A O 1
ATOM 1469 N N . ASN A 1 180 ? -17.520 14.112 7.734 1.00 75.88 180 ASN A N 1
ATOM 1470 C CA . ASN A 1 180 ? -17.516 15.175 6.726 1.00 75.88 180 ASN A CA 1
ATOM 1471 C C . ASN A 1 180 ? -17.301 16.543 7.381 1.00 75.88 180 ASN A C 1
ATOM 1473 O O . ASN A 1 180 ? -16.539 17.358 6.862 1.00 75.88 180 ASN A O 1
ATOM 1477 N N . ASP A 1 181 ? -17.931 16.762 8.537 1.00 76.00 181 ASP A N 1
ATOM 1478 C CA . ASP A 1 181 ? -17.656 17.887 9.418 1.00 76.00 181 ASP A CA 1
ATOM 1479 C C . ASP A 1 181 ? -17.074 17.372 10.754 1.00 76.00 181 ASP A C 1
ATOM 1481 O O . ASP A 1 181 ? -17.775 16.744 11.554 1.00 76.00 181 ASP A O 1
ATOM 1485 N N . PRO A 1 182 ? -15.788 17.653 11.043 1.00 66.94 182 PRO A N 1
ATOM 1486 C CA . PRO A 1 182 ? -15.132 17.275 12.293 1.00 66.94 182 PRO A CA 1
ATOM 1487 C C . PRO A 1 182 ? -15.729 17.915 13.551 1.00 66.94 182 PRO A C 1
ATOM 1489 O O . PRO A 1 182 ? -15.190 17.697 14.634 1.00 66.94 182 PRO A O 1
ATOM 1492 N N . THR A 1 183 ? -16.762 18.752 13.446 1.00 68.81 183 THR A N 1
ATOM 1493 C CA . THR A 1 183 ? -17.485 19.351 14.573 1.00 68.81 183 THR A CA 1
ATOM 1494 C C . THR A 1 183 ? -18.817 18.668 14.891 1.00 68.81 183 THR A C 1
ATOM 1496 O O . THR A 1 183 ? -19.333 18.899 15.983 1.00 68.81 183 THR A O 1
ATOM 1499 N N . GLU A 1 184 ? -19.301 17.736 14.057 1.00 67.00 184 GLU A N 1
ATOM 1500 C CA . GLU A 1 184 ? -20.541 16.961 14.289 1.00 67.00 184 GLU A CA 1
ATOM 1501 C C . GLU A 1 184 ? -20.561 16.246 15.654 1.00 67.00 184 GLU A C 1
ATOM 1503 O O . GLU A 1 184 ? -21.601 16.112 16.297 1.00 67.00 184 GLU A O 1
ATOM 1508 N N . TRP A 1 185 ? -19.401 15.819 16.160 1.00 64.81 185 TRP A N 1
ATOM 1509 C CA . TRP A 1 185 ? -19.312 15.194 17.484 1.00 64.81 185 TRP A CA 1
ATOM 1510 C C . TRP A 1 185 ? -19.607 16.170 18.636 1.00 64.81 185 TRP A C 1
ATOM 1512 O O . TRP A 1 185 ? -20.066 15.734 19.690 1.00 64.81 185 TRP A O 1
ATOM 1522 N N . LYS A 1 186 ? -19.368 17.480 18.453 1.00 63.06 186 LYS A N 1
ATOM 1523 C CA . LYS A 1 186 ? -19.689 18.513 19.452 1.00 63.06 186 LYS A CA 1
ATOM 1524 C C . LYS A 1 186 ? -21.188 18.755 19.536 1.00 63.06 186 LYS A C 1
ATOM 1526 O O . LYS A 1 186 ? -21.693 18.990 20.628 1.00 63.06 186 LYS A O 1
ATOM 1531 N N . GLU A 1 187 ? -21.901 18.673 18.416 1.00 58.69 187 GLU A N 1
ATOM 1532 C CA . GLU A 1 187 ? -23.358 18.838 18.397 1.00 58.69 187 GLU A CA 1
ATOM 1533 C C . GLU A 1 187 ? -24.051 17.761 19.238 1.00 58.69 187 GLU A C 1
ATOM 1535 O O . GLU A 1 187 ? -24.978 18.065 19.984 1.00 58.69 187 GLU A O 1
ATOM 1540 N N . GLY A 1 188 ? -23.537 16.527 19.223 1.00 54.88 188 GLY A N 1
ATOM 1541 C CA . GLY A 1 188 ? -24.034 15.454 20.090 1.00 54.88 188 GLY A CA 1
ATOM 1542 C C . GLY A 1 188 ? -23.658 15.581 21.578 1.00 54.88 188 GLY A C 1
ATOM 1543 O O . GLY A 1 188 ? -24.171 14.811 22.386 1.00 54.88 188 GLY A O 1
ATOM 1544 N N . LEU A 1 189 ? -22.783 16.525 21.953 1.00 52.59 189 LEU A N 1
ATOM 1545 C CA . LEU A 1 189 ? -22.425 16.837 23.349 1.00 52.59 189 LEU A CA 1
ATOM 1546 C C . LEU A 1 189 ? -23.174 18.057 23.908 1.00 52.59 189 LEU A C 1
ATOM 1548 O O . LEU A 1 189 ? -23.248 18.218 25.124 1.00 52.59 189 LEU A O 1
ATOM 1552 N N . LEU A 1 190 ? -23.688 18.931 23.038 1.00 51.94 190 LEU A N 1
ATOM 1553 C CA . LEU A 1 190 ? -24.375 20.176 23.406 1.00 51.94 190 LEU A CA 1
ATOM 1554 C C . LEU A 1 190 ? -25.892 20.001 23.634 1.00 51.94 190 LEU A C 1
ATOM 1556 O O . LEU A 1 190 ? -26.571 20.985 23.927 1.00 51.94 190 LEU A O 1
ATOM 1560 N N . LEU A 1 191 ? -26.405 18.771 23.519 1.00 43.66 191 LEU A N 1
ATOM 1561 C CA . LEU A 1 191 ? -27.804 18.367 23.732 1.00 43.66 191 LEU A CA 1
ATOM 1562 C C . LEU A 1 191 ? -27.899 17.352 24.877 1.00 43.66 191 LEU A C 1
ATOM 1564 O O . LEU A 1 191 ? -28.893 17.367 25.630 1.00 43.66 191 LEU A O 1
#